Protein AF-H2W2C4-F1 (afdb_monomer)

InterPro domains:
  IPR003677 SXP/RAL-2 family protein Ani s 5-like, cation-binding domain [PF02520] (45-152)
  IPR052823 SXP/RAL-2-related [PTHR21593] (6-158)

pLDDT: mean 72.34, std 25.92, range [30.22, 98.31]

Solvent-accessible surface area (backbone atoms only — not comparable to full-atom values): 12729 Å² total; per-residue (Å²): 136,85,81,82,78,82,77,81,80,73,69,79,67,78,85,76,72,69,70,96,64,71,89,81,76,92,64,89,76,74,82,66,76,93,62,64,76,58,51,72,86,47,53,75,70,52,50,51,56,55,47,53,53,75,69,45,84,82,55,52,49,57,59,41,47,56,50,49,53,52,49,23,56,76,67,73,29,45,67,53,42,52,52,50,49,52,53,50,51,54,50,51,53,51,50,53,52,52,52,52,52,42,63,68,46,37,64,59,56,49,54,50,51,49,52,50,76,66,42,80,91,51,53,74,72,53,39,51,52,52,51,50,55,49,30,74,78,38,47,67,41,49,51,48,54,51,52,58,49,61,76,73,48,90,68,76,73,75,74,85,75,89,80,78,77,83,79,70,84,79,80,75,82,88,77,90,83,89,82,84,90,84,88,86,85,88,81,92,82,82,87,82,90,132

Foldseek 3Di:
DDPPPPPPQPLDADPPPPDPDDDDDDDPDPPPPPDDPLCPPFDPVLVVQLVCLNPDPPDDSSRSVVSVCVSCVVRVSNVVVVVSVVVSVVVVVVVVVVVVVLVVCLVVLVVQLVVLVPPPVDDPVVSVVSLVVSCVVNVVSSVVVVVVVVVVDPPPPPPDDDDDDDDDPPDDDDDDDDDDDDDDDDDDDDDDDD

Mean predicted aligned error: 16.75 Å

Organism: Caenorhabditis japonica (NCBI:txid281687)

Radius of gyration: 32.64 Å; Cα contacts (8 Å, |Δi|>4): 68; chains: 1; bounding box: 42×87×100 Å

Secondary structure (DSSP, 8-state):
----------------------S-----------S-GGGTTS-HHHHHHHHHHHH-TTS-HHHHHHHHHHHHHHTT-HHHHHHHHHHHHHHHHHHHHHHHHHHHHHHHHHHHHHHHHH-TTS-HHHHHHHHHHHHHHSHHHHHHHHHHHHHHS------------------PPP--------------------

Structure (mmCIF, N/CA/C/O backbone):
data_AF-H2W2C4-F1
#
_entry.id   AF-H2W2C4-F1
#
loop_
_atom_site.group_PDB
_atom_site.id
_atom_site.type_symbol
_atom_site.label_atom_id
_atom_site.label_alt_id
_atom_site.label_comp_id
_atom_site.label_asym_id
_atom_site.label_entity_id
_atom_site.label_seq_id
_atom_site.pdbx_PDB_ins_code
_atom_site.Cartn_x
_atom_site.Cartn_y
_atom_site.Cartn_z
_atom_site.occupancy
_atom_site.B_iso_or_equiv
_atom_site.auth_seq_id
_atom_site.auth_comp_id
_atom_site.auth_asym_id
_atom_site.auth_atom_id
_atom_site.pdbx_PDB_model_num
ATOM 1 N N . MET A 1 1 ? 8.406 -22.423 -39.939 1.00 36.03 1 MET A N 1
ATOM 2 C CA . MET A 1 1 ? 8.787 -22.244 -38.519 1.00 36.03 1 MET A CA 1
ATOM 3 C C . MET A 1 1 ? 8.050 -21.030 -37.982 1.00 36.03 1 MET A C 1
ATOM 5 O O . MET A 1 1 ? 8.427 -19.910 -38.298 1.00 36.03 1 MET A O 1
ATOM 9 N N . ILE A 1 2 ? 6.954 -21.249 -37.259 1.00 36.69 2 ILE A N 1
ATOM 10 C CA . ILE A 1 2 ? 6.155 -20.178 -36.654 1.00 36.69 2 ILE A CA 1
ATOM 11 C C . ILE A 1 2 ? 6.775 -19.906 -35.284 1.00 36.69 2 ILE A C 1
AT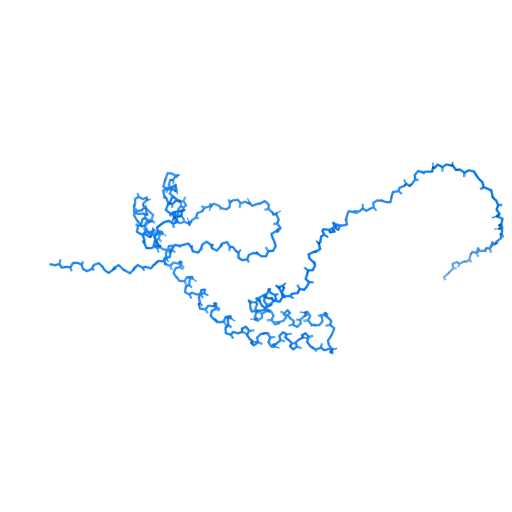OM 13 O O . ILE A 1 2 ? 6.728 -20.763 -34.406 1.00 36.69 2 ILE A O 1
ATOM 17 N N . ARG A 1 3 ? 7.427 -18.751 -35.123 1.00 41.22 3 ARG A N 1
ATOM 18 C CA . ARG A 1 3 ? 7.897 -18.285 -33.814 1.00 41.22 3 ARG A CA 1
ATOM 19 C C . ARG A 1 3 ? 6.688 -17.729 -33.071 1.00 41.22 3 ARG A C 1
ATOM 21 O O . ARG A 1 3 ? 6.228 -16.631 -33.366 1.00 41.22 3 ARG A O 1
ATOM 28 N N . THR A 1 4 ? 6.145 -18.515 -32.151 1.00 33.81 4 THR A N 1
ATOM 29 C CA . THR A 1 4 ? 5.131 -18.071 -31.195 1.00 33.81 4 THR A CA 1
ATOM 30 C C . THR A 1 4 ? 5.764 -17.051 -30.253 1.00 33.81 4 THR A C 1
ATOM 32 O O . THR A 1 4 ? 6.451 -17.422 -29.304 1.00 33.81 4 THR A O 1
ATOM 35 N N . PHE A 1 5 ? 5.563 -15.763 -30.523 1.00 41.78 5 PHE A N 1
ATOM 36 C CA . PHE A 1 5 ? 5.818 -14.715 -29.541 1.00 41.78 5 PHE A CA 1
ATOM 37 C C . PHE A 1 5 ? 4.630 -14.684 -28.577 1.00 41.78 5 PHE A C 1
ATOM 39 O O . PHE A 1 5 ? 3.577 -14.125 -28.873 1.00 41.78 5 PHE A O 1
ATOM 46 N N . THR A 1 6 ? 4.774 -15.354 -27.437 1.00 35.03 6 THR A N 1
ATOM 47 C CA . THR A 1 6 ? 3.854 -15.224 -26.306 1.00 35.03 6 THR A CA 1
ATOM 48 C C . THR A 1 6 ? 4.037 -13.840 -25.690 1.00 35.03 6 THR A C 1
ATOM 50 O O . THR A 1 6 ? 4.902 -13.643 -24.839 1.00 35.03 6 THR A O 1
ATOM 53 N N . PHE A 1 7 ? 3.242 -12.868 -26.132 1.00 39.41 7 PHE A N 1
ATOM 54 C CA . PHE A 1 7 ? 3.137 -11.569 -25.476 1.00 39.41 7 PHE A CA 1
ATOM 55 C C . PHE A 1 7 ? 2.254 -11.717 -24.235 1.00 39.41 7 PHE A C 1
ATOM 57 O O . PHE A 1 7 ? 1.035 -11.571 -24.296 1.00 39.41 7 PHE A O 1
ATOM 64 N N . ALA A 1 8 ? 2.865 -12.040 -23.096 1.00 38.50 8 ALA A N 1
ATOM 65 C CA . ALA A 1 8 ? 2.229 -11.839 -21.800 1.00 38.50 8 ALA A CA 1
ATOM 66 C C . ALA A 1 8 ? 2.192 -10.326 -21.522 1.00 38.50 8 ALA A C 1
ATOM 68 O O . ALA A 1 8 ? 3.077 -9.784 -20.867 1.00 38.50 8 ALA A O 1
ATOM 69 N N . ALA A 1 9 ? 1.205 -9.632 -22.091 1.00 39.22 9 ALA A N 1
ATOM 70 C CA . ALA A 1 9 ? 0.987 -8.210 -21.856 1.00 39.22 9 ALA A CA 1
ATOM 71 C C . ALA A 1 9 ? 0.426 -8.012 -20.438 1.00 39.22 9 ALA A C 1
ATOM 73 O O . ALA A 1 9 ? -0.774 -8.156 -20.196 1.00 39.22 9 ALA A O 1
ATOM 74 N N . LEU A 1 10 ? 1.307 -7.736 -19.477 1.00 46.81 10 LEU A N 1
ATOM 75 C CA . LEU A 1 10 ? 0.930 -7.338 -18.125 1.00 46.81 10 LEU A CA 1
ATOM 76 C C . LEU A 1 10 ? 0.818 -5.820 -18.069 1.00 46.81 10 LEU A C 1
ATOM 78 O O . LEU A 1 10 ? 1.770 -5.181 -17.659 1.00 46.81 10 LEU A O 1
ATOM 82 N N . ALA A 1 11 ? -0.357 -5.281 -18.401 1.00 45.09 11 ALA A N 1
ATOM 83 C CA . ALA A 1 11 ? -0.663 -3.853 -18.316 1.00 45.09 11 ALA A CA 1
ATOM 84 C C . ALA A 1 11 ? -0.444 -3.282 -16.896 1.00 45.09 11 ALA A C 1
ATOM 86 O O . ALA A 1 11 ? -1.310 -3.367 -16.022 1.00 45.09 11 ALA A O 1
ATOM 87 N N . ILE A 1 12 ? 0.714 -2.670 -16.664 1.00 55.59 12 ILE A N 1
ATOM 88 C CA . ILE A 1 12 ? 1.137 -1.998 -15.437 1.00 55.59 12 ILE A CA 1
ATOM 89 C C . ILE A 1 12 ? 1.811 -0.675 -15.818 1.00 55.59 12 ILE A C 1
ATOM 91 O O . ILE A 1 12 ? 3.008 -0.462 -15.628 1.00 55.59 12 ILE A O 1
ATOM 95 N N . ILE A 1 13 ? 1.010 0.293 -16.264 1.00 46.72 13 ILE A N 1
ATOM 96 C CA . ILE A 1 13 ? 1.407 1.701 -16.206 1.00 46.72 13 ILE A CA 1
ATOM 97 C C . ILE A 1 13 ? 0.424 2.470 -15.323 1.00 46.72 13 ILE A C 1
ATOM 99 O O . ILE A 1 13 ? -0.774 2.535 -15.564 1.00 46.72 13 ILE A O 1
ATOM 103 N N . ALA A 1 14 ? 1.007 3.049 -14.272 1.00 43.97 14 ALA A N 1
ATOM 104 C CA . ALA A 1 14 ? 0.525 4.206 -13.532 1.00 43.97 14 ALA A CA 1
ATOM 105 C C . ALA A 1 14 ? -0.864 4.124 -12.862 1.00 43.97 14 ALA A C 1
ATOM 107 O O . ALA A 1 14 ? -1.745 4.936 -13.123 1.00 43.97 14 ALA A O 1
ATOM 108 N N . VAL A 1 15 ? -0.972 3.341 -11.781 1.00 41.97 15 VAL A N 1
ATOM 109 C CA . VAL A 1 15 ? -1.572 3.946 -10.580 1.00 41.97 15 VAL A CA 1
ATOM 110 C C . VAL A 1 15 ? -0.528 4.926 -10.046 1.00 41.97 15 VAL A C 1
ATOM 112 O O . VAL A 1 15 ? 0.380 4.555 -9.294 1.00 41.97 15 VAL A O 1
ATOM 115 N N . VAL A 1 16 ? -0.603 6.178 -10.504 1.00 40.81 16 VAL A N 1
ATOM 116 C CA . VAL A 1 16 ? -0.078 7.315 -9.746 1.00 40.81 16 VAL A CA 1
ATOM 117 C C . VAL A 1 16 ? -0.932 7.370 -8.486 1.00 40.81 16 VAL A C 1
ATOM 119 O O . VAL A 1 16 ? -1.937 8.069 -8.426 1.00 40.81 16 VAL A O 1
ATOM 122 N N . MET A 1 17 ? -0.575 6.565 -7.483 1.00 38.25 17 MET A N 1
ATOM 123 C CA . MET A 1 17 ? -1.048 6.780 -6.124 1.00 38.25 17 MET A CA 1
ATOM 124 C C . MET A 1 17 ? -0.360 8.053 -5.636 1.00 38.25 17 MET A C 1
ATOM 126 O O . MET A 1 17 ? 0.631 8.023 -4.905 1.00 38.25 17 MET A O 1
ATOM 130 N N . GLY A 1 18 ? -0.916 9.193 -6.054 1.00 34.69 18 GLY A N 1
ATOM 131 C CA . GLY A 1 18 ? -1.052 10.297 -5.127 1.00 34.69 18 GLY A CA 1
ATOM 132 C C . GLY A 1 18 ? -1.647 9.689 -3.868 1.00 34.69 18 GLY A C 1
ATOM 133 O O . GLY A 1 18 ? -2.674 9.012 -3.930 1.00 34.69 18 GLY A O 1
ATOM 134 N N . HIS A 1 19 ? -0.902 9.803 -2.776 1.00 32.81 19 HIS A N 1
ATOM 135 C CA . HIS A 1 19 ? -1.321 9.338 -1.473 1.00 32.81 19 HIS A CA 1
ATOM 136 C C . HIS A 1 19 ? -2.794 9.706 -1.272 1.00 32.81 19 HIS A C 1
ATOM 138 O O . HIS A 1 19 ? -3.175 10.858 -1.497 1.00 32.81 19 HIS A O 1
ATOM 144 N N . LEU A 1 20 ? -3.600 8.742 -0.823 1.00 35.12 20 LEU A N 1
ATOM 145 C CA . LEU A 1 20 ? -4.774 9.019 -0.001 1.00 35.12 20 LEU A CA 1
ATOM 146 C C . LEU A 1 20 ? -4.262 9.745 1.253 1.00 35.12 20 LEU A C 1
ATOM 148 O O . LEU A 1 20 ? -4.027 9.150 2.299 1.00 35.12 20 LEU A O 1
ATOM 152 N N . GLY A 1 21 ? -3.933 11.019 1.074 1.00 34.75 21 GLY A N 1
ATOM 153 C CA . GLY A 1 21 ? -3.462 11.930 2.089 1.00 34.75 21 GLY A CA 1
ATOM 154 C C . GLY A 1 21 ? -4.666 12.709 2.562 1.00 34.75 21 GLY A C 1
ATOM 155 O O . GLY A 1 21 ? -5.373 13.314 1.753 1.00 34.75 21 GLY A O 1
ATOM 156 N N . GLY A 1 22 ? -4.894 12.651 3.870 1.00 36.12 22 GLY A N 1
ATOM 157 C CA . GLY A 1 22 ? -5.791 13.549 4.577 1.00 36.12 22 GLY A CA 1
ATOM 158 C C . GLY A 1 22 ? -5.401 15.028 4.403 1.00 36.12 22 GLY A C 1
ATOM 159 O O . GLY A 1 22 ? -4.625 15.374 3.510 1.00 36.12 22 GLY A O 1
ATOM 160 N N . PRO A 1 23 ? -5.964 15.922 5.229 1.00 41.69 23 PRO A N 1
ATOM 161 C CA . PRO A 1 23 ? -5.816 17.367 5.073 1.00 41.69 23 PRO A CA 1
ATOM 162 C C . PRO A 1 23 ? -4.346 17.767 4.898 1.00 41.69 23 PRO A C 1
ATOM 164 O O . PRO A 1 23 ? -3.493 17.395 5.699 1.00 41.69 23 PRO A O 1
ATOM 167 N N . ARG A 1 24 ? -4.057 18.458 3.792 1.00 45.00 24 ARG A N 1
ATOM 168 C CA . ARG A 1 24 ? -2.717 18.903 3.406 1.00 45.00 24 ARG A CA 1
ATOM 169 C C . ARG A 1 24 ? -2.313 20.102 4.261 1.00 45.00 24 ARG A C 1
ATOM 171 O O . ARG A 1 24 ? -2.815 21.196 4.027 1.00 45.00 24 ARG A O 1
ATOM 178 N N . ASP A 1 25 ? -1.379 19.898 5.181 1.00 41.91 25 ASP A N 1
ATOM 179 C CA . ASP A 1 25 ? -0.543 20.980 5.692 1.00 41.91 25 ASP A CA 1
ATOM 180 C C . ASP A 1 25 ? 0.487 21.342 4.610 1.00 41.91 25 ASP A C 1
ATOM 182 O O . ASP A 1 25 ? 1.248 20.491 4.140 1.00 41.91 25 ASP A O 1
ATOM 186 N N . GLU A 1 26 ? 0.489 22.603 4.179 1.00 46.28 26 GLU A N 1
ATOM 187 C CA . GLU A 1 26 ? 1.448 23.157 3.220 1.00 46.28 26 GLU A CA 1
ATOM 188 C C . GLU A 1 26 ? 2.853 23.172 3.836 1.00 46.28 26 GLU A C 1
ATOM 190 O O . GLU A 1 26 ? 3.255 24.101 4.530 1.00 46.28 26 GLU A O 1
ATOM 195 N N . HIS A 1 27 ? 3.613 22.105 3.597 1.00 48.47 27 HIS A N 1
ATOM 196 C CA . HIS A 1 27 ? 5.066 22.097 3.747 1.00 48.47 27 HIS A CA 1
ATOM 197 C C . HIS A 1 27 ? 5.711 22.262 2.365 1.00 48.47 27 HIS A C 1
ATOM 199 O O . HIS A 1 27 ? 5.216 21.682 1.395 1.00 48.47 27 HIS A O 1
ATOM 205 N N . PRO A 1 28 ? 6.821 23.018 2.242 1.00 44.91 28 PRO A N 1
ATOM 206 C CA . PRO A 1 28 ? 7.501 23.218 0.970 1.00 44.91 28 PRO A CA 1
ATOM 207 C C . PRO A 1 28 ? 7.985 21.868 0.437 1.00 44.91 28 PRO A C 1
ATOM 209 O O . PRO A 1 28 ? 8.904 21.247 0.977 1.00 44.91 28 PRO A O 1
ATOM 212 N N . HIS A 1 29 ? 7.328 21.392 -0.619 1.00 53.00 29 HIS A N 1
ATOM 213 C CA . HIS A 1 29 ? 7.675 20.153 -1.290 1.00 53.00 29 HIS A CA 1
ATOM 214 C C . HIS A 1 29 ? 9.073 20.288 -1.901 1.00 53.00 29 HIS A C 1
ATOM 216 O O . HIS A 1 29 ? 9.264 20.924 -2.934 1.00 53.00 29 HIS A O 1
ATOM 222 N N . LYS A 1 30 ? 10.071 19.651 -1.281 1.00 44.03 30 LYS A N 1
ATOM 223 C CA . LYS A 1 30 ? 11.267 19.232 -2.013 1.00 44.03 30 LYS A CA 1
ATOM 224 C C . LYS A 1 30 ? 10.790 18.312 -3.135 1.00 44.03 30 LYS A C 1
ATOM 226 O O . LYS A 1 30 ? 10.260 17.238 -2.857 1.00 44.03 30 LYS A O 1
ATOM 231 N N . HIS A 1 31 ? 10.968 18.748 -4.378 1.00 45.25 31 HIS A N 1
ATOM 232 C CA . HIS A 1 31 ? 10.838 17.911 -5.565 1.00 45.25 31 HIS A CA 1
ATOM 233 C C . HIS A 1 31 ? 11.833 16.749 -5.445 1.00 45.25 31 HIS A C 1
ATOM 235 O O . HIS A 1 31 ? 13.017 16.877 -5.756 1.00 45.25 31 HIS A O 1
ATOM 241 N N . HIS A 1 32 ? 11.385 15.628 -4.882 1.00 51.44 32 HIS A N 1
ATOM 242 C CA . HIS A 1 32 ? 12.112 14.371 -4.968 1.00 51.44 32 HIS A CA 1
ATOM 243 C C . HIS A 1 32 ? 12.120 13.979 -6.442 1.00 51.44 32 HIS A C 1
ATOM 245 O O . HIS A 1 32 ? 11.045 13.795 -6.994 1.00 51.44 32 HIS A O 1
ATOM 251 N N . GLY A 1 33 ? 13.313 13.885 -7.046 1.00 47.19 33 GLY A N 1
ATOM 252 C CA . GLY A 1 33 ? 13.539 13.617 -8.473 1.00 47.19 33 GLY A CA 1
ATOM 253 C C . GLY A 1 33 ? 12.387 12.877 -9.158 1.00 47.19 33 GLY A C 1
ATOM 254 O O . GLY A 1 33 ? 12.162 11.693 -8.907 1.00 47.19 33 GLY A O 1
ATOM 255 N N . ASP A 1 34 ? 11.652 13.625 -9.981 1.00 59.12 34 ASP A N 1
ATOM 256 C CA . ASP A 1 34 ? 10.295 13.335 -10.451 1.00 59.12 34 ASP A CA 1
ATOM 257 C C . ASP A 1 34 ? 10.237 12.239 -11.535 1.00 59.12 34 ASP A C 1
ATOM 259 O O . ASP A 1 34 ? 9.834 12.479 -12.673 1.00 59.12 34 ASP A O 1
ATOM 263 N N . GLY A 1 35 ? 10.637 11.004 -11.219 1.00 63.81 35 GLY A N 1
ATOM 264 C CA . GLY A 1 35 ? 10.511 9.912 -12.182 1.00 63.81 35 GLY A CA 1
ATOM 265 C C . GLY A 1 35 ? 10.770 8.507 -11.636 1.00 63.81 35 GLY A C 1
ATOM 266 O O . GLY A 1 35 ? 11.372 8.340 -10.575 1.00 63.81 35 GLY A O 1
ATOM 267 N N . PRO A 1 36 ? 10.320 7.462 -12.356 1.00 76.94 36 PRO A N 1
ATOM 268 C CA . PRO A 1 36 ? 10.697 6.082 -12.071 1.00 76.94 36 PRO A CA 1
ATOM 269 C C . PRO A 1 36 ? 12.215 5.909 -11.956 1.00 76.94 36 PRO A C 1
ATOM 271 O O . PRO A 1 36 ? 12.976 6.502 -12.718 1.00 76.94 36 PRO A O 1
ATOM 274 N N . SER A 1 37 ? 12.662 5.036 -11.051 1.00 82.81 37 SER A N 1
ATOM 275 C CA . SER A 1 37 ? 14.092 4.828 -10.776 1.00 82.81 37 SER A CA 1
ATOM 276 C C . SER A 1 37 ? 14.897 4.391 -12.003 1.00 82.81 37 SER A C 1
ATOM 278 O O . SER A 1 37 ? 16.073 4.725 -12.103 1.00 82.81 37 SER A O 1
ATOM 280 N N . PHE A 1 38 ? 14.270 3.701 -12.963 1.00 84.31 38 PHE A N 1
ATOM 281 C CA . PHE A 1 38 ? 14.926 3.286 -14.207 1.00 84.31 38 PHE A CA 1
ATOM 282 C C . PHE A 1 38 ? 15.285 4.462 -15.134 1.00 84.31 38 PHE A C 1
ATOM 284 O O . PHE A 1 38 ? 16.083 4.296 -16.050 1.00 84.31 38 PHE A O 1
ATOM 291 N N . LEU A 1 39 ? 14.751 5.660 -14.873 1.00 86.75 39 LEU A N 1
ATOM 292 C CA . LEU A 1 39 ? 15.094 6.882 -15.599 1.00 86.75 39 LEU A CA 1
ATOM 293 C C . LEU A 1 39 ? 16.259 7.657 -14.985 1.00 86.75 39 LEU A C 1
ATOM 295 O O . LEU A 1 39 ? 16.671 8.658 -15.565 1.00 86.75 39 LEU A O 1
ATOM 299 N N . ALA A 1 40 ? 16.802 7.239 -13.836 1.00 85.00 40 ALA A N 1
ATOM 300 C CA . ALA A 1 40 ? 17.844 7.995 -13.137 1.00 85.00 40 ALA A CA 1
ATOM 301 C C . ALA A 1 40 ? 19.041 8.327 -14.051 1.00 85.00 40 ALA A C 1
ATOM 303 O O . ALA A 1 40 ? 19.486 9.476 -14.074 1.00 85.00 40 ALA A O 1
ATOM 304 N N . ASN A 1 41 ? 19.453 7.359 -14.877 1.00 83.69 41 ASN A N 1
ATOM 305 C CA . ASN A 1 41 ? 20.626 7.435 -15.754 1.00 83.69 41 ASN A CA 1
ATOM 306 C C . ASN A 1 41 ? 20.289 7.713 -17.233 1.00 83.69 41 ASN A C 1
ATOM 308 O O . ASN A 1 41 ? 21.147 7.566 -18.098 1.00 83.69 41 ASN A O 1
ATOM 312 N N . VAL A 1 42 ? 19.048 8.103 -17.538 1.00 87.50 42 VAL A N 1
ATOM 313 C CA . VAL A 1 42 ? 18.629 8.480 -18.898 1.00 87.50 42 VAL A CA 1
ATOM 314 C C . VAL A 1 42 ? 18.927 9.966 -19.141 1.00 87.50 42 VAL A C 1
ATOM 316 O O . VAL A 1 42 ? 18.802 10.783 -18.220 1.00 87.50 42 VAL A O 1
ATOM 319 N N . SER A 1 43 ? 19.299 10.328 -20.377 1.00 89.25 43 SER A N 1
ATOM 320 C CA . SER A 1 43 ? 19.516 11.727 -20.779 1.00 89.25 43 SER A CA 1
ATOM 321 C C . SER A 1 43 ? 18.251 12.581 -20.605 1.00 89.25 43 SER A C 1
ATOM 323 O O . SER A 1 43 ? 17.142 12.060 -20.455 1.00 89.25 43 SER A O 1
ATOM 325 N N . ALA A 1 44 ? 18.395 13.908 -20.627 1.00 88.38 44 ALA A N 1
ATOM 326 C CA . ALA A 1 44 ? 17.254 14.816 -20.507 1.00 88.38 44 ALA A CA 1
ATOM 327 C C . ALA A 1 44 ? 16.238 14.609 -21.646 1.00 88.38 44 ALA A C 1
ATOM 329 O O . ALA A 1 44 ? 15.034 14.559 -21.402 1.00 88.38 44 ALA A O 1
ATOM 330 N N . GLU A 1 45 ? 16.725 14.401 -22.869 1.00 89.69 45 GLU A N 1
ATOM 331 C CA . GLU A 1 45 ? 15.911 14.118 -24.053 1.00 89.69 45 GLU A CA 1
ATOM 332 C C . GLU A 1 45 ? 15.167 12.789 -23.896 1.00 89.69 45 GLU A C 1
ATOM 334 O O . GLU A 1 45 ? 13.968 12.715 -24.157 1.00 89.69 45 GLU A O 1
ATOM 339 N N . GLY A 1 46 ? 15.843 11.748 -23.397 1.00 87.88 46 GLY A N 1
ATOM 340 C CA . GLY A 1 46 ? 15.194 10.465 -23.143 1.00 87.88 46 GLY A CA 1
ATOM 341 C C . GLY A 1 46 ? 14.116 10.558 -22.070 1.00 87.88 46 GLY A C 1
ATOM 342 O O . GLY A 1 46 ? 13.011 10.060 -22.275 1.00 87.88 46 GLY A O 1
ATO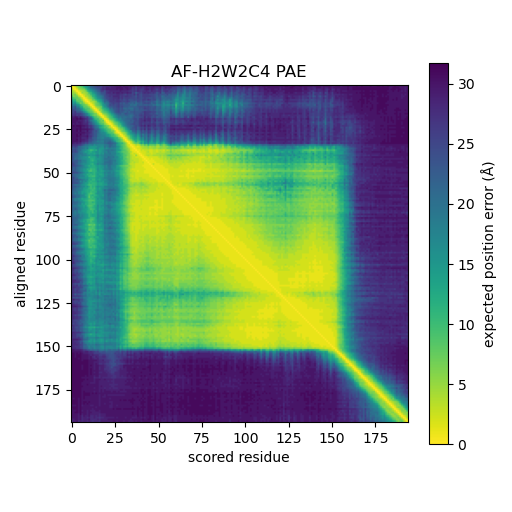M 343 N N . LYS A 1 47 ? 14.372 11.275 -20.969 1.00 89.88 47 LYS A N 1
ATOM 344 C CA . LYS A 1 47 ? 13.363 11.538 -19.928 1.00 89.88 47 LYS A CA 1
ATOM 345 C C . LYS A 1 47 ? 12.117 12.224 -20.499 1.00 89.88 47 LYS A C 1
ATOM 347 O O . LYS A 1 47 ? 11.011 11.821 -20.147 1.00 89.88 47 LYS A O 1
ATOM 352 N N . GLN A 1 48 ? 12.279 13.184 -21.415 1.00 90.44 48 GLN A N 1
ATOM 353 C CA . GLN A 1 48 ? 11.150 13.828 -22.097 1.00 90.44 48 GLN A CA 1
ATOM 354 C C . GLN A 1 48 ? 10.351 12.852 -22.972 1.00 90.44 48 GLN A C 1
ATOM 356 O O . GLN A 1 48 ? 9.126 12.951 -23.032 1.00 90.44 48 GLN A O 1
ATOM 361 N N . GLU A 1 49 ? 11.007 11.910 -23.655 1.00 92.31 49 GLU A N 1
ATOM 362 C CA . GLU A 1 49 ? 10.305 10.892 -24.447 1.00 92.31 49 GLU A CA 1
ATOM 363 C C . GLU A 1 49 ? 9.482 9.947 -23.563 1.00 92.31 49 GLU A C 1
ATOM 365 O O . GLU A 1 49 ? 8.307 9.718 -23.851 1.00 92.31 49 GLU A O 1
ATOM 370 N N . PHE A 1 50 ? 10.037 9.479 -22.441 1.00 91.25 50 PHE A N 1
ATOM 371 C CA . PHE A 1 50 ? 9.275 8.688 -21.468 1.00 91.25 50 PHE A CA 1
ATOM 372 C C . PHE A 1 50 ? 8.099 9.477 -20.881 1.00 91.25 50 PHE A C 1
ATOM 374 O O . PHE A 1 50 ? 6.986 8.962 -20.776 1.00 91.25 50 PHE A O 1
ATOM 381 N N . GLU A 1 51 ? 8.318 10.744 -20.530 1.00 88.75 51 GLU A N 1
ATOM 382 C CA . GLU A 1 51 ? 7.282 11.612 -19.973 1.00 88.75 51 GLU A CA 1
ATOM 383 C C . GLU A 1 51 ? 6.111 11.829 -20.944 1.00 88.75 51 GLU A C 1
ATOM 385 O O . GLU A 1 51 ? 4.954 11.829 -20.516 1.00 88.75 51 GLU A O 1
ATOM 390 N N . LYS A 1 52 ? 6.381 11.951 -22.252 1.00 91.81 52 LYS A N 1
ATOM 391 C CA . LYS A 1 52 ? 5.332 12.037 -23.283 1.00 91.81 52 LYS A CA 1
ATOM 392 C C . LYS A 1 52 ? 4.432 10.805 -23.276 1.00 91.81 52 LYS A C 1
ATOM 394 O O . LYS A 1 52 ? 3.216 10.963 -23.353 1.00 91.81 52 LYS A O 1
ATOM 399 N N . VAL A 1 53 ? 5.005 9.607 -23.141 1.00 91.25 53 VAL A N 1
ATOM 400 C CA . VAL A 1 53 ? 4.225 8.363 -23.049 1.00 91.25 53 VAL A CA 1
ATOM 401 C C . VAL A 1 53 ? 3.419 8.334 -21.749 1.00 91.25 53 VAL A C 1
ATOM 403 O O . VAL A 1 53 ? 2.217 8.092 -21.786 1.00 91.25 53 VAL A O 1
ATOM 406 N N . PHE A 1 54 ? 4.029 8.678 -20.608 1.00 87.00 54 PHE A N 1
ATOM 407 C CA . PHE A 1 54 ? 3.336 8.694 -19.312 1.00 87.00 54 PHE A CA 1
ATOM 408 C C . PHE A 1 54 ? 2.165 9.677 -19.236 1.00 87.00 54 PHE A C 1
ATOM 410 O O . PHE A 1 54 ? 1.186 9.416 -18.537 1.00 87.00 54 PHE A O 1
ATOM 417 N N . LYS A 1 55 ? 2.257 10.819 -19.922 1.00 88.38 55 LYS A N 1
ATOM 418 C CA . LYS A 1 55 ? 1.194 11.833 -19.948 1.00 88.38 55 LYS A CA 1
ATOM 419 C C . LYS A 1 55 ? 0.140 11.571 -21.022 1.00 88.38 55 LYS A C 1
ATOM 421 O O . LYS A 1 55 ? -0.876 12.272 -21.045 1.00 88.38 55 LYS A O 1
ATOM 426 N N . ASN A 1 56 ? 0.355 10.599 -21.907 1.00 89.31 56 ASN A N 1
ATOM 427 C CA . ASN A 1 56 ? -0.572 10.318 -22.988 1.00 89.31 56 ASN A CA 1
ATOM 428 C C . ASN A 1 56 ? -1.807 9.571 -22.467 1.00 89.31 56 ASN A C 1
ATOM 430 O O . ASN A 1 56 ? -1.768 8.380 -22.181 1.00 89.31 56 ASN A O 1
ATOM 434 N N . LYS A 1 57 ? -2.927 10.293 -22.379 1.00 89.12 57 LYS A N 1
ATOM 435 C CA . LYS A 1 57 ? -4.217 9.759 -21.916 1.00 89.12 57 LYS A CA 1
ATOM 436 C C . LYS A 1 57 ? -4.987 8.974 -22.984 1.00 89.12 57 LYS A C 1
ATOM 438 O O . LYS A 1 57 ? -6.054 8.461 -22.675 1.00 89.12 57 LYS A O 1
ATOM 443 N N . GLN A 1 58 ? -4.492 8.945 -24.222 1.00 93.06 58 GLN A N 1
ATOM 444 C CA . GLN A 1 58 ? -5.149 8.284 -25.354 1.00 93.06 58 GLN A CA 1
ATOM 445 C C . GLN A 1 58 ? -4.606 6.878 -25.613 1.00 93.06 58 GLN A C 1
ATOM 447 O O . GLN A 1 58 ? -5.264 6.096 -26.290 1.00 93.06 58 GLN A O 1
ATOM 452 N N . LEU A 1 59 ? -3.419 6.553 -25.092 1.00 87.62 59 LEU A N 1
ATOM 453 C CA . LEU A 1 59 ? -2.875 5.205 -25.203 1.00 87.62 59 LEU A CA 1
ATOM 454 C C . LEU A 1 59 ? -3.598 4.275 -24.240 1.00 87.62 59 LEU A C 1
ATOM 456 O O . LEU A 1 59 ? -3.815 4.603 -23.069 1.00 87.62 59 LEU A O 1
ATOM 460 N N . THR A 1 60 ? -3.894 3.073 -24.716 1.00 90.38 60 THR A N 1
ATOM 461 C CA . THR A 1 60 ? -4.153 1.962 -23.810 1.00 90.38 60 THR A CA 1
ATOM 462 C C . THR A 1 60 ? -2.896 1.668 -22.995 1.00 90.38 60 THR A C 1
ATOM 464 O O . THR A 1 60 ? -1.768 1.965 -23.396 1.00 90.38 60 THR A O 1
ATOM 467 N N . LEU A 1 61 ? -3.076 1.037 -21.836 1.00 84.06 61 LEU A N 1
ATOM 468 C CA . LEU A 1 61 ? -1.949 0.658 -20.986 1.00 84.06 61 LEU A CA 1
ATOM 469 C C . LEU A 1 61 ? -0.963 -0.260 -21.725 1.00 84.06 61 LEU A C 1
ATOM 471 O O . LEU A 1 61 ? 0.240 -0.059 -21.610 1.00 84.06 61 LEU A O 1
ATOM 475 N N . ALA A 1 62 ? -1.466 -1.202 -22.529 1.00 85.62 62 ALA A N 1
ATOM 476 C CA . ALA A 1 62 ? -0.634 -2.112 -23.314 1.00 85.62 62 ALA A CA 1
ATOM 477 C C . ALA A 1 62 ? 0.170 -1.378 -24.402 1.00 85.62 62 ALA A C 1
ATOM 479 O O . ALA A 1 62 ? 1.354 -1.646 -24.586 1.00 85.62 62 ALA A O 1
ATOM 480 N N . GLU A 1 63 ? -0.437 -0.412 -25.097 1.00 88.44 63 GLU A N 1
ATOM 481 C CA . GLU A 1 63 ? 0.284 0.412 -26.077 1.00 88.44 63 GLU A CA 1
ATOM 482 C C . GLU A 1 63 ? 1.349 1.284 -25.409 1.00 88.44 63 GLU A C 1
ATOM 484 O O . GLU A 1 63 ? 2.449 1.437 -25.942 1.00 88.44 63 GLU A O 1
ATOM 489 N N . GLY A 1 64 ? 1.043 1.830 -24.228 1.00 90.12 64 GLY A N 1
ATOM 490 C CA . GLY A 1 64 ? 2.012 2.552 -23.411 1.00 90.12 64 GLY A CA 1
ATOM 491 C C . GLY A 1 64 ? 3.215 1.681 -23.051 1.00 90.12 64 GLY A C 1
ATOM 492 O O . GLY A 1 64 ? 4.348 2.139 -23.148 1.00 90.12 64 GLY A O 1
ATOM 493 N N . GLU A 1 65 ? 3.001 0.415 -22.693 1.00 87.44 65 GLU A N 1
ATOM 494 C CA . GLU A 1 65 ? 4.085 -0.512 -22.348 1.00 87.44 65 GLU A CA 1
ATOM 495 C C . GLU A 1 65 ? 4.993 -0.824 -23.516 1.00 87.44 65 GLU A C 1
ATOM 497 O O . GLU A 1 65 ? 6.209 -0.729 -23.371 1.00 87.44 65 GLU A O 1
ATOM 502 N N . VAL A 1 66 ? 4.415 -1.113 -24.680 1.00 92.56 66 VAL A N 1
ATOM 503 C CA . VAL A 1 66 ? 5.193 -1.342 -25.900 1.00 92.56 66 VAL A CA 1
ATOM 504 C C . VAL A 1 66 ? 6.062 -0.120 -26.216 1.00 92.56 66 VAL A C 1
ATOM 506 O O . VAL A 1 66 ? 7.234 -0.263 -26.567 1.00 92.56 66 VAL A O 1
ATOM 509 N N . GLN A 1 67 ? 5.529 1.096 -26.043 1.00 93.31 67 GLN A N 1
ATOM 510 C CA . GLN A 1 67 ? 6.298 2.325 -26.254 1.00 93.31 67 GLN A CA 1
ATOM 511 C C . GLN A 1 67 ? 7.402 2.516 -25.209 1.00 93.31 67 GLN A C 1
ATOM 513 O O . GLN A 1 67 ? 8.521 2.873 -25.572 1.00 93.31 67 GLN A O 1
ATOM 518 N N . ILE A 1 68 ? 7.137 2.254 -23.927 1.00 91.75 68 ILE A N 1
ATOM 519 C CA . ILE A 1 68 ? 8.163 2.356 -22.879 1.00 91.75 68 ILE A CA 1
ATOM 520 C C . ILE A 1 68 ? 9.247 1.294 -23.061 1.00 91.75 68 ILE A C 1
ATOM 522 O O 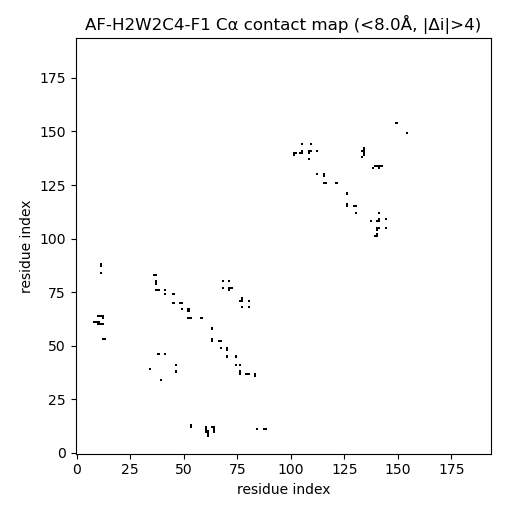. ILE A 1 68 ? 10.417 1.609 -22.866 1.00 91.75 68 ILE A O 1
ATOM 526 N N . GLU A 1 69 ? 8.903 0.073 -23.468 1.00 93.06 69 GLU A N 1
ATOM 527 C CA . GLU A 1 69 ? 9.877 -0.984 -23.750 1.00 93.06 69 GLU A CA 1
ATOM 528 C C . GLU A 1 69 ? 10.779 -0.602 -24.933 1.00 93.06 69 GLU A C 1
ATOM 530 O O . GLU A 1 69 ? 12.003 -0.725 -24.845 1.00 93.06 69 GLU A O 1
ATOM 535 N N . ALA A 1 70 ? 10.204 -0.031 -25.997 1.00 94.94 70 ALA A N 1
ATOM 536 C CA . ALA A 1 70 ? 10.973 0.501 -27.120 1.00 94.94 70 ALA A CA 1
ATOM 537 C C . ALA A 1 70 ? 11.915 1.643 -26.693 1.00 94.94 70 ALA A C 1
ATOM 539 O O . ALA A 1 70 ? 13.082 1.669 -27.093 1.00 94.94 70 ALA A O 1
ATOM 540 N N . LEU A 1 71 ? 11.448 2.562 -25.841 1.00 94.19 71 LEU A N 1
ATOM 541 C CA . LEU A 1 71 ? 12.289 3.620 -25.275 1.00 94.19 71 LEU A CA 1
ATOM 542 C C . LEU A 1 71 ? 13.378 3.049 -24.353 1.00 94.19 71 LEU A C 1
ATOM 544 O O . LEU A 1 71 ? 14.523 3.496 -24.395 1.00 94.19 71 LEU A O 1
ATOM 548 N N . ALA A 1 72 ? 13.067 2.028 -23.556 1.00 93.31 72 ALA A N 1
ATOM 549 C CA . ALA A 1 72 ? 14.034 1.374 -22.682 1.00 93.31 72 ALA A CA 1
ATOM 550 C C . ALA A 1 72 ? 15.143 0.670 -23.476 1.00 93.31 72 ALA A C 1
ATOM 552 O O . ALA A 1 72 ? 16.300 0.680 -23.049 1.00 93.31 72 ALA A O 1
ATOM 553 N N . ALA A 1 73 ? 14.824 0.104 -24.642 1.00 94.94 73 ALA A N 1
ATOM 554 C CA . ALA A 1 73 ? 15.816 -0.415 -25.581 1.00 94.94 73 ALA A CA 1
ATOM 555 C C . ALA A 1 73 ? 16.654 0.716 -26.194 1.00 94.94 73 ALA A C 1
ATOM 557 O O . ALA A 1 73 ? 17.883 0.658 -26.155 1.00 94.94 73 ALA A O 1
ATOM 558 N N . LYS A 1 74 ? 16.004 1.781 -26.682 1.00 95.25 74 LYS A N 1
ATOM 559 C CA . LYS A 1 74 ? 16.662 2.949 -27.293 1.00 95.25 74 LYS A CA 1
ATOM 560 C C . LYS A 1 74 ? 17.678 3.619 -26.362 1.00 95.25 74 LYS A C 1
ATOM 562 O O . LYS A 1 74 ? 18.741 4.024 -26.820 1.00 95.25 74 LYS A O 1
ATOM 567 N N . TYR A 1 75 ? 17.360 3.731 -25.073 1.00 94.50 75 TYR A N 1
ATOM 568 C CA . TYR A 1 75 ? 18.203 4.406 -24.079 1.00 94.50 75 TYR A CA 1
ATOM 569 C C . TYR A 1 75 ? 19.048 3.453 -23.222 1.00 94.50 75 TYR A C 1
ATOM 571 O O . TYR A 1 75 ? 19.659 3.896 -22.253 1.00 94.50 75 TYR A O 1
ATOM 579 N N . GLY A 1 76 ? 19.096 2.157 -23.553 1.00 93.25 76 GLY A N 1
ATOM 580 C CA . GLY A 1 76 ? 19.958 1.193 -22.859 1.00 93.25 76 GLY A CA 1
ATOM 581 C C . GLY A 1 76 ? 19.573 0.919 -21.400 1.00 93.25 76 GLY A C 1
ATOM 582 O O . GLY A 1 76 ? 20.421 0.527 -20.608 1.00 93.25 76 GLY A O 1
ATOM 583 N N . VAL A 1 77 ? 18.302 1.111 -21.030 1.00 94.06 77 VAL A N 1
ATOM 584 C CA . VAL A 1 77 ? 17.776 0.880 -19.667 1.00 94.06 77 VAL A CA 1
ATOM 585 C C . VAL A 1 77 ? 16.837 -0.326 -19.584 1.00 94.06 77 VAL A C 1
ATOM 587 O O . VAL A 1 77 ? 16.064 -0.451 -18.637 1.00 94.06 77 VAL A O 1
ATOM 590 N N . SER A 1 78 ? 16.893 -1.226 -20.569 1.00 93.50 78 SER A N 1
ATOM 591 C CA . SER A 1 78 ? 15.999 -2.390 -20.675 1.00 93.50 78 SER A CA 1
ATOM 592 C C . SER A 1 78 ? 16.028 -3.294 -19.443 1.00 93.50 78 SER A C 1
ATOM 594 O O . SER A 1 78 ? 14.969 -3.688 -18.960 1.00 93.50 78 SER A O 1
ATOM 596 N N . ASP A 1 79 ? 17.210 -3.594 -18.904 1.00 92.50 79 ASP A N 1
ATOM 597 C CA . ASP A 1 79 ? 17.335 -4.501 -17.757 1.00 92.50 79 ASP A CA 1
ATOM 598 C C . ASP A 1 79 ? 16.755 -3.874 -16.483 1.00 92.50 79 ASP A C 1
ATOM 600 O O . ASP A 1 79 ? 15.904 -4.471 -15.823 1.00 92.50 79 ASP A O 1
ATOM 604 N N . ILE A 1 80 ? 17.099 -2.612 -16.208 1.00 89.75 80 ILE A N 1
ATOM 605 C CA . ILE A 1 80 ? 16.573 -1.858 -15.057 1.00 89.75 80 ILE A CA 1
ATOM 606 C C . ILE A 1 80 ? 15.054 -1.645 -15.193 1.00 89.75 80 ILE A C 1
ATOM 608 O O . ILE A 1 80 ? 14.321 -1.675 -14.202 1.00 89.75 80 ILE A O 1
ATOM 612 N N . TYR A 1 81 ? 14.550 -1.456 -16.417 1.00 90.06 81 TYR A N 1
ATOM 613 C CA . TYR A 1 81 ? 13.115 -1.370 -16.683 1.00 90.06 81 TYR A CA 1
ATOM 614 C C . TYR A 1 81 ? 12.397 -2.701 -16.405 1.00 90.06 81 TYR A C 1
ATOM 616 O O . TYR A 1 81 ? 11.351 -2.705 -15.753 1.00 90.06 81 TYR A O 1
ATOM 624 N N . LYS A 1 82 ? 12.971 -3.840 -16.813 1.00 91.12 82 LYS A N 1
ATOM 625 C CA . LYS A 1 82 ? 12.420 -5.174 -16.513 1.00 91.12 82 LYS A CA 1
ATOM 626 C C . LYS A 1 82 ? 12.397 -5.461 -15.013 1.00 91.12 82 LYS A C 1
ATOM 628 O O . LYS A 1 82 ? 11.379 -5.926 -14.500 1.00 91.12 82 LYS A O 1
ATOM 633 N N . GLU A 1 83 ? 13.465 -5.130 -14.291 1.00 90.50 83 GLU A N 1
ATOM 634 C CA . GLU A 1 83 ? 13.504 -5.236 -12.826 1.00 90.50 83 GLU A CA 1
ATOM 635 C C . GLU A 1 83 ? 12.436 -4.361 -12.162 1.00 90.50 83 GLU A C 1
ATOM 637 O O . GLU A 1 83 ? 11.724 -4.801 -11.251 1.00 90.50 83 GLU A O 1
ATOM 642 N N . PHE A 1 84 ? 12.278 -3.124 -12.645 1.00 89.12 84 PHE A N 1
ATOM 643 C CA . PHE A 1 84 ? 11.235 -2.220 -12.178 1.00 89.12 84 PHE A CA 1
ATOM 644 C C . PHE A 1 84 ? 9.840 -2.827 -12.387 1.00 89.12 84 PHE A C 1
ATOM 646 O O . PHE A 1 84 ? 9.042 -2.841 -11.445 1.00 89.12 84 PHE A O 1
ATOM 653 N N . GLN A 1 85 ? 9.558 -3.385 -13.567 1.00 88.00 85 GLN A N 1
ATOM 654 C CA . GLN A 1 85 ? 8.276 -4.030 -13.866 1.00 88.00 85 GLN A CA 1
ATOM 655 C C . GLN A 1 85 ? 8.020 -5.260 -12.990 1.00 88.00 85 GLN A C 1
ATOM 657 O O . GLN A 1 85 ? 6.928 -5.400 -12.427 1.00 88.00 85 GLN A O 1
ATOM 662 N N . ALA A 1 86 ? 9.025 -6.111 -12.781 1.00 89.19 86 ALA A N 1
ATOM 663 C CA . ALA A 1 86 ? 8.910 -7.265 -11.892 1.00 89.19 86 ALA A CA 1
ATOM 664 C C . ALA A 1 86 ? 8.572 -6.835 -10.452 1.00 89.19 86 ALA A C 1
ATOM 666 O O . ALA A 1 86 ? 7.6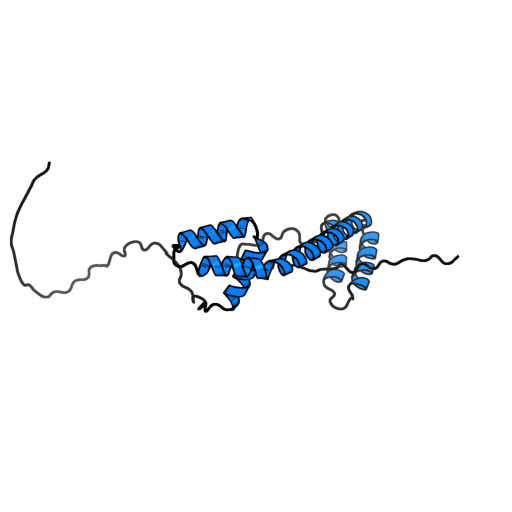16 -7.336 -9.852 1.00 89.19 86 ALA A O 1
ATOM 667 N N . LYS A 1 87 ? 9.279 -5.827 -9.921 1.00 89.50 87 LYS A N 1
ATOM 668 C CA . LYS A 1 87 ? 9.023 -5.278 -8.580 1.00 89.50 87 LYS A CA 1
ATOM 669 C C . LYS A 1 87 ? 7.629 -4.660 -8.463 1.00 89.50 87 LYS A C 1
ATOM 671 O O . LYS A 1 87 ? 6.964 -4.821 -7.438 1.00 89.50 87 LYS A O 1
ATOM 676 N N . ARG A 1 88 ? 7.168 -3.946 -9.494 1.00 87.06 88 ARG A N 1
ATOM 677 C CA . ARG A 1 88 ? 5.822 -3.350 -9.528 1.00 87.06 88 ARG A CA 1
ATOM 678 C C . ARG A 1 88 ? 4.738 -4.420 -9.553 1.00 87.06 88 ARG A C 1
ATOM 680 O O . ARG A 1 88 ? 3.772 -4.293 -8.806 1.00 87.06 88 ARG A O 1
ATOM 687 N N . THR A 1 89 ? 4.926 -5.472 -10.345 1.00 87.75 89 THR A N 1
ATOM 688 C CA . THR A 1 89 ? 4.005 -6.613 -10.430 1.00 87.75 89 THR A CA 1
ATOM 689 C C . THR A 1 89 ? 3.866 -7.303 -9.077 1.00 87.75 89 THR A C 1
ATOM 691 O O . THR A 1 89 ? 2.752 -7.451 -8.575 1.00 87.75 89 THR A O 1
ATOM 694 N N . ALA A 1 90 ? 4.993 -7.646 -8.445 1.00 89.12 90 ALA A N 1
ATOM 695 C CA . ALA A 1 90 ? 5.007 -8.284 -7.132 1.00 89.12 90 ALA A CA 1
ATOM 696 C C . ALA A 1 90 ? 4.332 -7.405 -6.066 1.00 89.12 90 ALA A C 1
ATOM 698 O O . ALA A 1 90 ? 3.444 -7.866 -5.350 1.00 89.12 90 ALA A O 1
ATOM 699 N N . ARG A 1 91 ? 4.672 -6.109 -6.025 1.00 90.50 91 ARG A N 1
ATOM 700 C CA . ARG A 1 91 ? 4.066 -5.159 -5.083 1.00 90.50 91 ARG A CA 1
ATOM 701 C C . ARG A 1 91 ? 2.563 -4.998 -5.308 1.00 90.50 91 ARG A C 1
ATOM 703 O O . ARG A 1 91 ? 1.817 -4.882 -4.345 1.00 90.50 91 ARG A O 1
ATOM 710 N N . LEU A 1 92 ? 2.100 -4.964 -6.558 1.00 88.81 92 LEU A N 1
ATOM 711 C CA . LEU A 1 92 ? 0.670 -4.861 -6.852 1.00 88.81 92 LEU A CA 1
ATOM 712 C C . LEU A 1 92 ? -0.086 -6.107 -6.382 1.00 88.81 92 LEU A C 1
ATOM 714 O O . LEU A 1 92 ? -1.176 -5.976 -5.829 1.00 88.81 92 LEU A O 1
ATOM 718 N N . ALA A 1 93 ? 0.484 -7.297 -6.584 1.00 91.56 93 ALA A N 1
ATOM 719 C CA . ALA A 1 93 ? -0.099 -8.542 -6.095 1.00 91.56 93 ALA A CA 1
ATOM 720 C C . ALA A 1 93 ? -0.195 -8.552 -4.560 1.00 91.56 93 ALA A C 1
ATOM 722 O O . ALA A 1 93 ? -1.255 -8.861 -4.017 1.00 91.56 93 ALA A O 1
ATOM 723 N N . GLU A 1 94 ? 0.869 -8.134 -3.871 1.00 93.19 94 GLU A N 1
ATOM 724 C CA . GLU A 1 94 ? 0.893 -7.993 -2.412 1.00 93.19 94 GLU A CA 1
ATOM 725 C C . GLU A 1 94 ? -0.160 -6.990 -1.918 1.00 93.19 94 GLU A C 1
ATOM 727 O O . GLU A 1 94 ? -0.964 -7.310 -1.048 1.00 93.19 94 GLU A O 1
ATOM 732 N N . VAL A 1 95 ? -0.230 -5.800 -2.524 1.00 93.06 95 VAL A N 1
ATOM 733 C CA . VAL A 1 95 ? -1.219 -4.774 -2.158 1.00 93.06 95 VAL A CA 1
ATOM 734 C C . VAL A 1 95 ? -2.646 -5.280 -2.356 1.00 93.06 95 VAL A C 1
ATOM 736 O O . VAL A 1 95 ? -3.477 -5.071 -1.479 1.00 93.06 95 VAL A O 1
ATOM 739 N N . LYS A 1 96 ? -2.944 -5.966 -3.468 1.00 92.75 96 LYS A N 1
ATOM 740 C CA . LYS A 1 96 ? -4.278 -6.541 -3.714 1.00 92.75 96 LYS A CA 1
ATOM 741 C C . LYS A 1 96 ? -4.645 -7.600 -2.676 1.00 92.75 96 LYS A C 1
ATOM 743 O O . LYS A 1 96 ? -5.786 -7.631 -2.214 1.00 92.75 96 LYS A O 1
ATOM 748 N N . LYS A 1 97 ? -3.684 -8.446 -2.296 1.00 95.00 97 LYS A N 1
ATOM 749 C CA . LYS A 1 97 ? -3.872 -9.439 -1.235 1.00 95.00 97 LYS A CA 1
ATOM 750 C C . LYS A 1 97 ? -4.193 -8.750 0.095 1.00 95.00 97 LYS A C 1
ATOM 752 O O . LYS A 1 97 ? -5.249 -9.014 0.661 1.00 95.00 97 LYS A O 1
ATOM 757 N N . ASN A 1 98 ? -3.351 -7.810 0.526 1.00 93.88 98 ASN A N 1
ATOM 758 C CA . ASN A 1 98 ? -3.523 -7.088 1.791 1.00 93.88 98 ASN A CA 1
ATOM 759 C C . ASN A 1 98 ? -4.825 -6.269 1.806 1.00 93.88 98 ASN A C 1
ATOM 761 O O . ASN A 1 98 ? -5.520 -6.221 2.812 1.00 93.88 98 ASN A O 1
ATOM 765 N N . GLN A 1 99 ? -5.199 -5.653 0.678 1.00 95.00 99 GLN A N 1
ATOM 766 C CA . GLN A 1 99 ? -6.473 -4.945 0.536 1.00 95.00 99 GLN A CA 1
ATOM 767 C C . GLN A 1 99 ? -7.666 -5.880 0.764 1.00 95.00 99 GLN A C 1
ATOM 769 O O . GLN A 1 99 ? -8.614 -5.505 1.450 1.00 95.00 99 GLN A O 1
ATOM 774 N N . THR A 1 100 ? -7.626 -7.080 0.183 1.00 96.12 100 THR A N 1
ATOM 775 C CA . THR A 1 100 ? -8.698 -8.074 0.333 1.00 96.12 100 THR A CA 1
ATOM 776 C C . THR A 1 100 ? -8.837 -8.508 1.791 1.00 96.12 100 THR A C 1
ATOM 778 O O . THR A 1 100 ? -9.950 -8.585 2.303 1.00 96.12 100 THR A O 1
ATOM 781 N N . GLU A 1 101 ? -7.711 -8.727 2.470 1.00 95.38 101 GLU A N 1
ATOM 782 C CA . GLU A 1 101 ? -7.668 -9.091 3.888 1.00 95.38 101 GLU A CA 1
ATOM 783 C C . GLU A 1 101 ? -8.244 -7.990 4.788 1.00 95.38 101 GLU A C 1
ATOM 785 O O . GLU A 1 101 ? -9.132 -8.259 5.594 1.00 95.38 101 GLU A O 1
ATOM 790 N N . VAL A 1 102 ? -7.836 -6.733 4.582 1.00 97.50 102 VAL A N 1
ATOM 791 C CA . VAL A 1 102 ? -8.396 -5.585 5.312 1.00 97.50 102 VAL A CA 1
ATOM 792 C C . VAL A 1 102 ? -9.910 -5.524 5.128 1.00 97.50 102 VAL A C 1
ATOM 794 O O . VAL A 1 102 ? -10.634 -5.447 6.115 1.00 97.50 102 VAL A O 1
ATOM 797 N N . ILE A 1 103 ? -10.406 -5.596 3.884 1.00 97.00 103 ILE A N 1
ATOM 798 C CA . ILE A 1 103 ? -11.849 -5.538 3.586 1.00 97.00 103 ILE A CA 1
ATOM 799 C C . ILE A 1 103 ? -12.614 -6.641 4.323 1.00 97.00 103 ILE A C 1
ATOM 801 O O . ILE A 1 103 ? -13.679 -6.365 4.874 1.00 97.00 103 ILE A O 1
ATOM 805 N N . HIS A 1 104 ? -12.070 -7.859 4.354 1.00 97.62 104 HIS A N 1
ATOM 806 C CA . HIS A 1 104 ? -12.662 -8.979 5.080 1.00 97.62 104 HIS A CA 1
ATOM 807 C C . HIS A 1 104 ? -12.773 -8.688 6.587 1.00 97.62 104 HIS A C 1
ATOM 809 O O . HIS A 1 104 ? -13.812 -8.944 7.191 1.00 97.62 104 HIS A O 1
ATOM 815 N N . ASN A 1 105 ? -11.743 -8.076 7.176 1.00 97.62 105 ASN A N 1
ATOM 816 C CA . ASN A 1 105 ? -11.664 -7.822 8.617 1.00 97.62 105 ASN A CA 1
ATOM 817 C C . ASN A 1 105 ? -12.426 -6.565 9.078 1.00 97.62 105 ASN A C 1
ATOM 819 O O . ASN A 1 105 ? -12.695 -6.410 10.271 1.00 97.62 105 ASN A O 1
ATOM 823 N N . LEU A 1 106 ? -12.792 -5.654 8.164 1.00 97.81 106 LEU A N 1
ATOM 824 C CA . LEU A 1 106 ? -13.418 -4.369 8.515 1.00 97.81 106 LEU A CA 1
ATOM 825 C C . LEU A 1 106 ? -14.682 -4.526 9.370 1.00 97.81 106 LEU A C 1
ATOM 827 O O . LEU A 1 106 ? -14.907 -3.718 10.272 1.00 97.81 106 LEU A O 1
ATOM 831 N N . SER A 1 107 ? -15.516 -5.534 9.097 1.00 97.69 107 SER A N 1
ATOM 832 C CA . SER A 1 107 ? -16.760 -5.749 9.849 1.00 97.69 107 SER A CA 1
ATOM 833 C C . SER A 1 107 ? -16.482 -6.084 11.317 1.00 97.69 107 SER A C 1
ATOM 835 O O . SER A 1 107 ? -17.069 -5.475 12.216 1.00 97.69 107 SER A O 1
ATOM 837 N N . ASP A 1 108 ? -15.542 -6.994 11.565 1.00 98.25 108 ASP A N 1
ATOM 838 C CA . ASP A 1 108 ? -15.211 -7.468 12.911 1.00 98.25 108 ASP A CA 1
ATOM 839 C C . ASP A 1 108 ? -14.551 -6.362 13.740 1.00 98.25 108 ASP A C 1
ATOM 841 O O . ASP A 1 108 ? -14.973 -6.079 14.866 1.00 98.25 108 ASP A O 1
ATOM 845 N N . VAL A 1 109 ? -13.592 -5.643 13.149 1.00 98.31 109 VAL A N 1
ATOM 846 C CA . VAL A 1 109 ? -12.941 -4.495 13.801 1.00 98.31 109 VAL A CA 1
ATOM 847 C C . VAL A 1 109 ? -13.954 -3.378 14.085 1.00 98.31 109 VAL A C 1
ATOM 849 O O . VAL A 1 109 ? -13.897 -2.725 15.130 1.00 98.31 109 VAL A O 1
ATOM 852 N N . SER A 1 110 ? -14.939 -3.175 13.204 1.00 97.81 110 SER A N 1
ATOM 853 C CA . SER A 1 110 ? -16.024 -2.212 13.431 1.00 97.81 110 SER A CA 1
ATOM 854 C C . SER A 1 110 ? -16.902 -2.607 14.623 1.00 97.81 110 SER A C 1
ATOM 856 O O . SER A 1 110 ? -17.253 -1.751 15.443 1.00 97.81 110 SER A O 1
ATOM 858 N N . ALA A 1 111 ? -17.200 -3.899 14.794 1.00 98.19 111 ALA A N 1
ATOM 859 C CA . ALA A 1 111 ? -17.932 -4.403 15.956 1.00 98.19 111 ALA A CA 1
ATOM 860 C C . ALA A 1 111 ? -17.146 -4.229 17.272 1.00 98.19 111 ALA A C 1
ATOM 862 O O . ALA A 1 111 ? -17.718 -3.830 18.294 1.00 98.19 111 ALA A O 1
ATOM 863 N N . GLN A 1 112 ? -15.829 -4.449 17.250 1.00 98.06 112 GLN A N 1
ATOM 864 C CA . GLN A 1 112 ? -14.949 -4.206 18.398 1.00 98.06 112 GLN A CA 1
ATOM 865 C C . GLN A 1 112 ? -14.899 -2.717 18.767 1.00 98.06 112 GLN A C 1
ATOM 867 O O . GLN A 1 112 ? -15.117 -2.357 19.926 1.00 98.06 112 GLN A O 1
ATOM 872 N N . LEU A 1 113 ? -14.715 -1.829 17.783 1.00 97.25 113 LEU A N 1
ATOM 873 C CA . LEU A 1 113 ? -14.761 -0.378 17.995 1.00 97.25 113 LEU A CA 1
ATOM 874 C C . LEU A 1 113 ? -16.108 0.072 18.565 1.00 97.25 113 LEU A C 1
ATOM 876 O O . LEU A 1 113 ? -16.150 0.875 19.498 1.00 97.25 113 LEU A O 1
ATOM 880 N N . LYS A 1 114 ? -17.218 -0.458 18.039 1.00 96.88 114 LYS A N 1
ATOM 881 C CA . LYS A 1 114 ? -18.558 -0.194 18.574 1.00 96.88 114 LYS A CA 1
ATOM 882 C C . LYS A 1 114 ? -18.648 -0.585 20.049 1.00 96.88 114 LYS A C 1
ATOM 884 O O . LYS A 1 114 ? -19.155 0.205 20.840 1.00 96.88 114 LYS A O 1
ATOM 889 N N . THR A 1 115 ? -18.127 -1.752 20.419 1.00 97.94 115 THR A N 1
ATOM 890 C CA . THR A 1 115 ? -18.110 -2.232 21.809 1.00 97.94 115 THR A CA 1
ATOM 891 C C . THR A 1 115 ? -17.329 -1.284 22.720 1.00 97.94 115 THR A C 1
ATOM 893 O O . THR A 1 115 ? -17.833 -0.912 23.778 1.00 97.94 115 THR A O 1
ATOM 896 N N . ILE A 1 116 ? -16.151 -0.820 22.284 1.00 97.12 116 ILE A N 1
ATOM 897 C CA . ILE A 1 116 ? -15.342 0.156 23.033 1.00 97.12 116 ILE A CA 1
ATOM 898 C C . ILE A 1 116 ? -16.124 1.460 23.240 1.00 97.12 116 ILE A C 1
ATOM 900 O O . ILE A 1 116 ? -16.279 1.915 24.369 1.00 97.12 116 ILE A O 1
ATOM 904 N N . TYR A 1 117 ? -16.674 2.046 22.171 1.00 94.62 117 TYR A N 1
ATOM 905 C CA . TYR A 1 117 ? -17.372 3.335 22.257 1.00 94.62 117 TYR A CA 1
ATOM 906 C C . TYR A 1 117 ? -18.703 3.274 23.017 1.00 94.62 117 TYR A C 1
ATOM 908 O O . TYR A 1 117 ? -19.156 4.291 23.542 1.00 94.62 117 TYR A O 1
ATOM 916 N N . GLN A 1 118 ? -19.351 2.108 23.070 1.00 96.19 118 GLN A N 1
ATOM 917 C CA . GLN A 1 118 ? -20.603 1.911 23.805 1.00 96.19 118 GLN A CA 1
ATOM 918 C C . GLN A 1 118 ? -20.386 1.552 25.281 1.00 96.19 118 GLN A C 1
ATOM 920 O O . GLN A 1 118 ? -21.351 1.562 26.049 1.00 96.19 118 GLN A O 1
ATOM 925 N N . ASN A 1 119 ? -19.147 1.276 25.702 1.00 95.94 119 ASN A N 1
ATOM 926 C CA . ASN A 1 119 ? -18.833 0.975 27.091 1.00 95.94 119 ASN A CA 1
ATOM 927 C C . ASN A 1 119 ? -18.891 2.240 27.960 1.00 95.94 119 ASN A C 1
ATOM 929 O O . ASN A 1 119 ? -17.929 3.003 28.047 1.00 95.94 119 ASN A O 1
ATOM 933 N N . LYS A 1 120 ? -20.032 2.439 28.629 1.00 94.94 120 LYS A N 1
ATOM 934 C CA . LYS A 1 120 ? -20.283 3.573 29.537 1.00 94.94 120 LYS A CA 1
ATOM 935 C C . LYS A 1 120 ? -19.575 3.458 30.891 1.00 94.94 120 LYS A C 1
ATOM 937 O O . LYS A 1 120 ? -19.618 4.409 31.662 1.00 94.94 120 LYS A O 1
ATOM 942 N N . ASN A 1 121 ? -18.937 2.322 31.175 1.00 97.00 121 ASN A N 1
ATOM 943 C CA . ASN A 1 121 ? -18.166 2.121 32.402 1.00 97.00 121 ASN A CA 1
ATOM 944 C C . ASN A 1 121 ? -16.711 2.601 32.260 1.00 97.00 121 ASN A C 1
ATOM 946 O O . ASN A 1 121 ? -15.971 2.566 33.236 1.00 97.00 121 ASN A O 1
ATOM 950 N N . GLN A 1 122 ? -16.298 3.018 31.058 1.00 93.12 122 GLN A N 1
ATOM 951 C CA . GLN A 1 122 ? -14.976 3.578 30.779 1.00 93.12 122 GLN A CA 1
ATOM 952 C C . GLN A 1 122 ? -15.043 5.097 30.616 1.00 93.12 122 GLN A C 1
ATOM 954 O O . GLN A 1 122 ? -15.983 5.648 30.040 1.00 93.12 122 GLN A O 1
ATOM 959 N N . THR A 1 123 ? -13.996 5.773 31.075 1.00 96.62 123 THR A N 1
ATOM 960 C CA . THR A 1 123 ? -13.713 7.174 30.756 1.00 96.62 123 THR A CA 1
ATOM 961 C C . THR A 1 123 ? -13.278 7.326 29.294 1.00 96.62 123 THR A C 1
ATOM 963 O O . THR A 1 123 ? -12.822 6.378 28.652 1.00 96.62 123 THR A O 1
ATOM 966 N N . ALA A 1 124 ? -13.347 8.549 28.759 1.00 93.88 124 ALA A N 1
ATOM 967 C CA . ALA A 1 124 ? -12.880 8.836 27.399 1.00 93.88 124 ALA A CA 1
ATOM 968 C C . ALA A 1 124 ? -11.396 8.470 27.188 1.00 93.88 124 ALA A C 1
ATOM 970 O O . ALA A 1 124 ? -11.040 7.922 26.148 1.00 93.88 124 ALA A O 1
ATOM 971 N N . ALA A 1 125 ? -10.546 8.703 28.196 1.00 96.88 125 ALA A N 1
ATOM 972 C CA . ALA A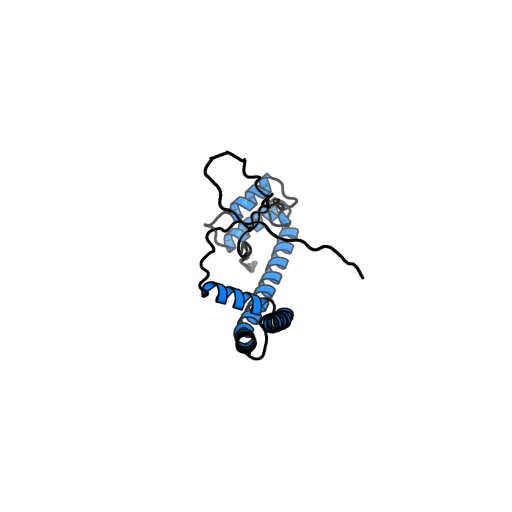 1 125 ? -9.127 8.351 28.143 1.00 96.88 125 ALA A CA 1
ATOM 973 C C . ALA A 1 125 ? -8.901 6.828 28.098 1.00 96.88 125 ALA A C 1
ATOM 975 O O . ALA A 1 125 ? -7.973 6.347 27.449 1.00 96.88 125 ALA A O 1
ATOM 976 N N . GLU A 1 126 ? -9.748 6.044 28.767 1.00 97.31 126 GLU A N 1
ATOM 977 C CA . GLU A 1 126 ? -9.691 4.578 28.711 1.00 97.31 126 GLU A CA 1
ATOM 978 C C . GLU A 1 126 ? -10.194 4.037 27.371 1.00 97.31 126 GLU A C 1
ATOM 980 O O . GLU A 1 126 ? -9.593 3.109 26.829 1.00 97.31 126 GLU A O 1
ATOM 985 N N . GLN A 1 127 ? -11.237 4.643 26.793 1.00 97.00 127 GLN A N 1
ATOM 986 C CA . GLN A 1 127 ? -11.693 4.302 25.443 1.00 97.00 127 GLN A CA 1
ATOM 987 C C . GLN A 1 127 ? -10.617 4.593 24.392 1.00 97.00 127 GLN A C 1
ATOM 989 O O . GLN A 1 127 ? -10.404 3.783 23.491 1.00 97.00 127 GLN A O 1
ATOM 994 N N . GLU A 1 128 ? -9.912 5.721 24.507 1.00 95.81 128 GLU A N 1
ATOM 995 C CA . GLU A 1 128 ? -8.807 6.060 23.608 1.00 95.81 128 GLU A CA 1
ATOM 996 C C . GLU A 1 128 ? -7.684 5.023 23.693 1.00 95.81 128 GLU A C 1
ATOM 998 O O . GLU A 1 128 ? -7.287 4.477 22.663 1.00 95.81 128 GLU A O 1
ATOM 1003 N N . LYS A 1 129 ? -7.263 4.645 24.907 1.00 97.88 129 LYS A N 1
ATOM 1004 C CA . LYS A 1 129 ? -6.281 3.568 25.116 1.00 97.88 129 LYS A CA 1
ATOM 1005 C C . LYS A 1 129 ? -6.738 2.231 24.531 1.00 97.88 129 LYS A C 1
ATOM 1007 O O . LYS A 1 129 ? -5.931 1.519 23.936 1.00 97.88 129 LYS A O 1
ATOM 1012 N N . ALA A 1 130 ? -8.017 1.881 24.671 1.00 97.50 130 ALA A N 1
ATOM 1013 C CA . ALA A 1 130 ? -8.567 0.654 24.097 1.00 97.50 130 ALA A CA 1
ATOM 1014 C C . ALA A 1 130 ? -8.566 0.688 22.558 1.00 97.50 130 ALA A C 1
ATOM 1016 O O . ALA A 1 130 ? -8.213 -0.299 21.913 1.00 97.50 130 ALA A O 1
ATOM 1017 N N . VAL A 1 131 ? -8.892 1.836 21.954 1.00 97.38 131 VAL A N 1
ATOM 1018 C CA . VAL A 1 131 ? -8.795 2.031 20.499 1.00 97.38 131 VAL A CA 1
ATOM 1019 C C . VAL A 1 131 ? -7.342 1.985 20.027 1.00 97.38 131 VAL A C 1
ATOM 1021 O O . VAL A 1 131 ? -7.072 1.429 18.966 1.00 97.38 131 VAL A O 1
ATOM 1024 N N . GLU A 1 132 ? -6.397 2.545 20.782 1.00 97.38 132 GLU A N 1
ATOM 1025 C CA . GLU A 1 132 ? -4.968 2.452 20.466 1.00 97.38 132 GLU A CA 1
ATOM 1026 C C . GLU A 1 132 ? -4.450 1.018 20.536 1.00 97.38 132 GLU A C 1
ATOM 1028 O O . GLU A 1 132 ? -3.688 0.612 19.660 1.00 97.38 132 GLU A O 1
ATOM 1033 N N . ALA A 1 133 ? -4.872 0.244 21.539 1.00 97.94 133 ALA A N 1
ATOM 1034 C CA . ALA A 1 133 ? -4.548 -1.175 21.630 1.00 97.94 133 ALA A CA 1
ATOM 1035 C C . ALA A 1 133 ? -5.060 -1.923 20.393 1.00 97.94 133 ALA A C 1
ATOM 1037 O O . ALA A 1 133 ? -4.277 -2.577 19.710 1.00 97.94 133 ALA A O 1
ATOM 1038 N N . LEU A 1 134 ? -6.327 -1.709 20.026 1.00 97.69 134 LEU A N 1
ATOM 1039 C CA . LEU A 1 134 ? -6.908 -2.307 18.827 1.00 97.69 134 LEU A CA 1
ATOM 1040 C C . LEU A 1 134 ? -6.183 -1.872 17.540 1.00 97.69 134 LEU A C 1
ATOM 1042 O O . LEU A 1 134 ? -5.959 -2.675 16.640 1.00 97.69 134 LEU A O 1
ATOM 1046 N N . ARG A 1 135 ? -5.758 -0.607 17.453 1.00 97.12 135 ARG A N 1
ATOM 1047 C CA . ARG A 1 135 ? -5.016 -0.069 16.301 1.00 97.12 135 ARG A CA 1
ATOM 1048 C C . ARG A 1 135 ? -3.614 -0.664 16.158 1.00 97.12 135 ARG A C 1
ATOM 1050 O O . ARG A 1 135 ? -3.094 -0.678 15.048 1.00 97.12 135 ARG A O 1
ATOM 1057 N N . LYS A 1 136 ? -2.976 -1.127 17.238 1.00 97.75 136 LYS A N 1
ATOM 1058 C CA . LYS A 1 136 ? -1.667 -1.802 17.142 1.00 97.75 136 LYS A CA 1
ATOM 1059 C C . LYS A 1 136 ? -1.769 -3.120 16.375 1.00 97.75 136 LYS A C 1
ATOM 1061 O O . LYS A 1 136 ? -0.833 -3.463 15.663 1.00 97.75 136 LYS A O 1
ATOM 1066 N N . GLU A 1 137 ? -2.903 -3.804 16.492 1.00 95.38 137 GLU A N 1
ATOM 1067 C CA . GLU A 1 137 ? -3.174 -5.086 15.834 1.00 95.38 137 GLU A CA 1
ATOM 1068 C C . GLU A 1 137 ? -3.835 -4.892 14.460 1.00 95.38 137 GLU A C 1
ATOM 1070 O O . GLU A 1 137 ? -3.447 -5.529 13.486 1.00 95.38 137 GLU A O 1
ATOM 1075 N N . HIS A 1 138 ? -4.767 -3.940 14.358 1.00 96.81 138 HIS A N 1
ATOM 1076 C CA . HIS A 1 138 ? -5.610 -3.709 13.180 1.00 96.81 138 HIS A CA 1
ATOM 1077 C C . HIS A 1 138 ? -5.494 -2.271 12.670 1.00 96.81 138 HIS A C 1
ATOM 1079 O O . HIS A 1 138 ? -6.470 -1.517 12.586 1.00 96.81 138 HIS A O 1
ATOM 1085 N N . ARG A 1 139 ? -4.259 -1.837 12.395 1.00 96.88 139 ARG A N 1
ATOM 1086 C CA . ARG A 1 139 ? -3.965 -0.429 12.089 1.00 96.88 139 ARG A CA 1
ATOM 1087 C C . ARG A 1 139 ? -4.779 0.101 10.910 1.00 96.88 139 ARG A C 1
ATOM 1089 O O . ARG A 1 139 ? -5.346 1.188 11.012 1.00 96.88 139 ARG A O 1
ATOM 1096 N N . VAL A 1 140 ? -4.801 -0.629 9.794 1.00 97.38 140 VAL A N 1
ATOM 1097 C CA . VAL A 1 140 ? -5.420 -0.161 8.543 1.00 97.38 140 VAL A CA 1
ATOM 1098 C C . VAL A 1 140 ? -6.940 -0.162 8.666 1.00 97.38 140 VAL A C 1
ATOM 1100 O O . VAL A 1 140 ? -7.592 0.783 8.228 1.00 97.38 140 VAL A O 1
ATOM 1103 N N . GLU A 1 141 ? -7.506 -1.180 9.304 1.00 98.19 141 GLU A N 1
ATOM 1104 C CA . GLU A 1 141 ? -8.935 -1.329 9.539 1.00 98.19 141 GLU A CA 1
ATOM 1105 C C . GLU A 1 141 ? -9.456 -0.214 10.449 1.00 98.19 141 GLU A C 1
ATOM 1107 O O . GLU A 1 141 ? -10.401 0.486 10.079 1.00 98.19 141 GLU A O 1
ATOM 1112 N N . VAL A 1 142 ? -8.807 0.017 11.599 1.00 97.81 142 VAL A N 1
ATOM 1113 C CA . VAL A 1 142 ? -9.188 1.088 12.534 1.00 97.81 142 VAL A CA 1
ATOM 1114 C C . VAL A 1 142 ? -9.123 2.455 11.853 1.00 97.81 142 VAL A C 1
ATOM 1116 O O . VAL A 1 142 ? -10.051 3.256 11.994 1.00 97.81 142 VAL A O 1
ATOM 1119 N N . ASP A 1 143 ? -8.064 2.724 11.086 1.00 96.62 143 ASP A N 1
ATOM 1120 C CA . ASP A 1 143 ? -7.904 3.993 10.368 1.00 96.62 143 ASP A CA 1
ATOM 1121 C C . ASP A 1 143 ? -8.962 4.168 9.273 1.00 96.62 143 ASP A C 1
ATOM 1123 O O . ASP A 1 143 ? -9.543 5.247 9.141 1.00 96.62 143 ASP A O 1
ATOM 1127 N N . THR A 1 144 ? -9.279 3.099 8.542 1.00 96.69 144 THR A N 1
ATOM 1128 C CA . THR A 1 144 ? -10.316 3.099 7.501 1.00 96.69 144 THR A CA 1
ATOM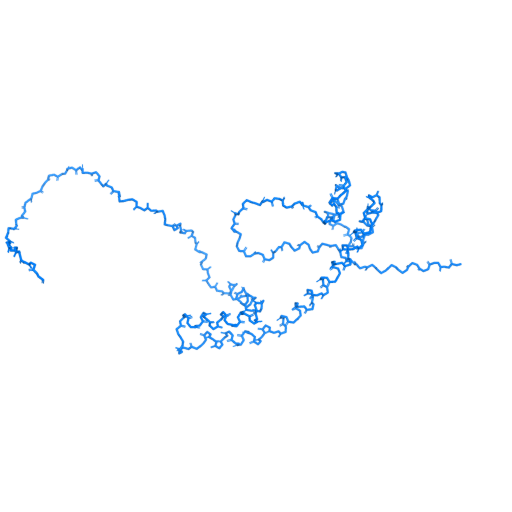 1129 C C . THR A 1 144 ? -11.699 3.345 8.099 1.00 96.69 144 THR A C 1
ATOM 1131 O O . THR A 1 144 ? -12.451 4.177 7.594 1.00 96.69 144 THR A O 1
ATOM 1134 N N . ILE A 1 145 ? -12.039 2.688 9.210 1.00 96.38 145 ILE A N 1
ATOM 1135 C CA . ILE A 1 145 ? -13.329 2.875 9.888 1.00 96.38 145 ILE A CA 1
ATOM 1136 C C . ILE A 1 145 ? -13.450 4.303 10.430 1.00 96.38 145 ILE A C 1
ATOM 1138 O O . ILE A 1 145 ? -14.499 4.934 10.279 1.00 96.38 145 ILE A O 1
ATOM 1142 N N . LYS A 1 146 ? -12.377 4.855 11.016 1.00 93.69 146 LYS A N 1
ATOM 1143 C CA . LYS A 1 146 ? -12.341 6.260 11.452 1.00 93.69 146 LYS A CA 1
ATOM 1144 C C . LYS A 1 146 ? -12.509 7.225 10.280 1.00 93.69 146 LYS A C 1
ATOM 1146 O O . LYS A 1 146 ? -13.278 8.176 10.405 1.00 93.69 146 LYS A O 1
ATOM 1151 N N . PHE A 1 147 ? -11.846 6.964 9.152 1.00 94.31 147 PHE A N 1
ATOM 1152 C CA . PHE A 1 147 ? -12.007 7.742 7.924 1.00 94.31 147 PHE A CA 1
ATOM 1153 C C . PHE A 1 147 ? -13.463 7.729 7.445 1.00 94.31 147 PHE A C 1
ATOM 1155 O O . PHE A 1 147 ? -14.050 8.792 7.270 1.00 94.31 147 PHE A O 1
ATOM 1162 N N . ILE A 1 148 ? -14.083 6.550 7.325 1.00 93.69 148 ILE A N 1
ATOM 1163 C CA . ILE A 1 148 ? -15.495 6.411 6.936 1.00 93.69 148 ILE A CA 1
ATOM 1164 C C . ILE A 1 148 ? -16.397 7.188 7.904 1.00 93.69 148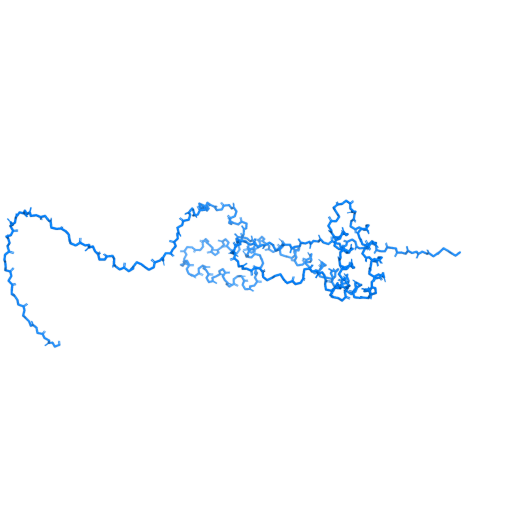 ILE A C 1
ATOM 1166 O O . ILE A 1 148 ? -17.246 7.958 7.467 1.00 93.69 148 ILE A O 1
ATOM 1170 N N . ARG A 1 149 ? -16.190 7.055 9.221 1.00 89.31 149 ARG A N 1
ATOM 1171 C CA . ARG A 1 149 ? -16.979 7.769 10.239 1.00 89.31 149 ARG A CA 1
ATOM 1172 C C . ARG A 1 149 ? -16.863 9.288 10.112 1.00 89.31 149 ARG A C 1
ATOM 1174 O O . ARG A 1 149 ? -17.869 9.977 10.268 1.00 89.31 149 ARG A O 1
ATOM 1181 N N . ALA A 1 150 ? -15.671 9.805 9.815 1.00 89.19 150 ALA A N 1
ATOM 1182 C CA . ALA A 1 150 ? -15.437 11.237 9.630 1.00 89.19 150 ALA A CA 1
ATOM 1183 C C . ALA A 1 150 ? -16.234 11.821 8.450 1.00 89.19 150 ALA A C 1
ATOM 1185 O O . ALA A 1 150 ? -16.587 12.996 8.486 1.00 89.19 150 ALA A O 1
ATOM 1186 N N . GLN A 1 151 ? -16.586 11.002 7.451 1.00 89.81 151 GLN A N 1
ATOM 1187 C CA . GLN A 1 151 ? -17.443 11.423 6.337 1.00 89.81 151 GLN A CA 1
ATOM 1188 C C . GLN A 1 151 ? -18.910 11.639 6.745 1.00 89.81 151 GLN A C 1
ATOM 1190 O O . GLN A 1 151 ? -19.619 12.376 6.066 1.00 89.81 151 GLN A O 1
ATOM 1195 N N . PHE A 1 152 ? -19.364 11.008 7.835 1.00 85.25 152 PHE A N 1
ATOM 1196 C CA . PHE A 1 152 ? -20.751 11.071 8.319 1.00 85.25 152 PHE A CA 1
ATOM 1197 C C . PHE A 1 152 ? -20.925 11.903 9.596 1.00 85.25 152 PHE A C 1
ATOM 1199 O O . PHE A 1 152 ? -22.051 12.119 10.040 1.00 85.25 152 PHE A O 1
ATOM 1206 N N . GLY A 1 153 ? -19.833 12.343 10.223 1.00 72.31 153 GLY A N 1
ATOM 1207 C CA . GLY A 1 153 ? -19.898 13.233 11.376 1.00 72.31 153 GLY A CA 1
ATOM 1208 C C . GLY A 1 153 ? -20.255 14.658 10.957 1.00 72.31 153 GLY A C 1
ATOM 1209 O O . GLY A 1 153 ? -19.723 15.167 9.971 1.00 72.31 153 GLY A O 1
ATOM 1210 N N . GLU A 1 154 ? -21.095 15.341 11.741 1.00 53.34 154 GLU A N 1
ATOM 1211 C CA . GLU A 1 154 ? -21.220 16.799 11.673 1.00 53.34 154 GLU A CA 1
ATOM 1212 C C . GLU A 1 154 ? -19.917 17.443 12.158 1.00 53.34 154 GLU A C 1
ATOM 1214 O O . GLU A 1 154 ? -19.784 17.934 13.278 1.00 53.34 154 GLU A O 1
ATOM 1219 N N . HIS A 1 155 ? -18.908 17.464 11.301 1.00 53.66 155 HIS A N 1
ATOM 1220 C CA . HIS A 1 155 ? -17.885 18.478 11.403 1.00 53.66 155 HIS A CA 1
ATOM 1221 C C . HIS A 1 155 ? -18.384 19.673 10.616 1.00 53.66 155 HIS A C 1
ATOM 1223 O O . HIS A 1 155 ? -18.143 19.822 9.417 1.00 53.66 155 HIS A O 1
ATOM 1229 N N . LYS A 1 156 ? -19.042 20.577 11.360 1.00 47.50 156 LYS A N 1
ATOM 1230 C CA . LYS A 1 156 ? -18.782 22.005 11.195 1.00 47.50 156 LYS A CA 1
ATOM 1231 C C . LYS A 1 156 ? -17.278 22.122 10.991 1.00 47.50 156 LYS A C 1
ATOM 1233 O O . LYS A 1 156 ? -16.508 22.006 11.942 1.00 47.50 156 LYS A O 1
ATOM 1238 N N . ARG A 1 157 ? -16.854 22.268 9.736 1.00 45.06 157 ARG A N 1
ATOM 1239 C CA . ARG A 1 157 ? -15.526 22.771 9.425 1.00 45.06 157 ARG A CA 1
ATOM 1240 C C . ARG A 1 157 ? -15.415 24.020 10.276 1.00 45.06 157 ARG A C 1
ATOM 1242 O O . ARG A 1 157 ? -16.225 24.931 10.107 1.00 45.06 157 ARG A O 1
ATOM 1249 N N . HIS A 1 158 ? -14.526 24.008 11.261 1.00 44.16 158 HIS A N 1
ATOM 1250 C CA . HIS A 1 158 ? -14.203 25.210 11.996 1.00 44.16 158 HIS A CA 1
ATOM 1251 C C . HIS A 1 158 ? -13.700 26.206 10.952 1.00 44.16 158 HIS A C 1
ATOM 1253 O O . HIS A 1 158 ? -12.556 26.143 10.513 1.00 44.16 158 HIS A O 1
ATOM 1259 N N . ALA A 1 159 ? -14.602 27.081 10.502 1.00 41.38 159 ALA A N 1
ATOM 1260 C CA . ALA A 1 159 ? -14.235 28.355 9.927 1.00 41.38 159 ALA A CA 1
ATOM 1261 C C . ALA A 1 159 ? -13.228 28.972 10.902 1.00 41.38 159 ALA A C 1
ATOM 1263 O O . ALA A 1 159 ? -13.450 28.947 12.116 1.00 41.38 159 ALA A O 1
ATOM 1264 N N . GLY A 1 160 ? -12.080 29.365 10.356 1.00 45.53 160 GLY A N 1
ATOM 1265 C CA . GLY A 1 160 ? -10.830 29.527 11.079 1.00 45.53 160 GLY A CA 1
ATOM 1266 C C . GLY A 1 160 ? -10.965 30.179 12.451 1.00 45.53 160 GLY A C 1
ATOM 1267 O O . GLY A 1 160 ? -11.526 31.262 12.603 1.00 45.53 160 GLY A O 1
ATOM 1268 N N . ARG A 1 161 ? -10.368 29.533 13.451 1.00 37.38 161 ARG A N 1
ATOM 1269 C CA . ARG A 1 161 ? -9.957 30.213 14.672 1.00 37.38 161 ARG A CA 1
ATOM 1270 C C . ARG A 1 161 ? -8.439 30.081 14.778 1.00 37.38 161 ARG A C 1
ATOM 1272 O O . ARG A 1 161 ? -7.963 28.975 15.024 1.00 37.38 161 ARG A O 1
ATOM 1279 N N . PRO A 1 162 ? -7.673 31.162 14.555 1.00 39.78 162 PRO A N 1
ATOM 1280 C CA . PRO A 1 162 ? -6.234 31.136 14.753 1.00 39.78 162 PRO A CA 1
ATOM 1281 C C . PRO A 1 162 ? -5.970 30.999 16.252 1.00 39.78 162 PRO A C 1
ATOM 1283 O O . PRO A 1 162 ? -6.452 31.795 17.064 1.00 39.78 162 PRO A O 1
ATOM 1286 N N . HIS A 1 163 ? -5.254 29.948 16.635 1.00 42.38 163 HIS A N 1
ATOM 1287 C CA . HIS A 1 163 ? -4.891 29.724 18.022 1.00 42.38 163 HIS A CA 1
ATOM 1288 C C . HIS A 1 163 ? -3.651 30.560 18.361 1.00 42.38 163 HIS A C 1
ATOM 1290 O O . HIS A 1 163 ? -2.577 30.342 17.814 1.00 42.38 163 HIS A O 1
ATOM 1296 N N . GLY A 1 164 ? -3.819 31.502 19.291 1.00 34.56 164 GLY A N 1
ATOM 1297 C CA . GLY A 1 164 ? -2.822 31.742 20.335 1.00 34.56 164 GLY A CA 1
ATOM 1298 C C . GLY A 1 164 ? -1.546 32.473 19.932 1.00 34.56 164 GLY A C 1
ATOM 1299 O O . GLY A 1 164 ? -0.457 32.013 20.256 1.00 34.56 164 GLY A O 1
ATOM 1300 N N . GLY A 1 165 ? -1.671 33.651 19.319 1.00 33.34 165 GLY A N 1
ATOM 1301 C CA . GLY A 1 165 ? -0.642 34.678 19.471 1.00 33.34 165 GLY A CA 1
ATOM 1302 C C . GLY A 1 165 ? -0.625 35.163 20.922 1.00 33.34 165 GLY A C 1
ATOM 1303 O O . GLY A 1 165 ? -1.669 35.498 21.482 1.00 33.34 165 GLY A O 1
ATOM 1304 N N . SER A 1 166 ? 0.550 35.162 21.540 1.00 36.88 166 SER A N 1
ATOM 1305 C CA . SER A 1 166 ? 0.806 35.649 22.892 1.00 36.88 166 SER A CA 1
ATOM 1306 C C . SER A 1 166 ? 0.307 37.090 23.031 1.00 36.88 166 SER A C 1
ATOM 1308 O O . SER A 1 166 ? 0.921 38.022 22.507 1.00 36.88 166 SER A O 1
ATOM 1310 N N . ILE A 1 167 ? -0.797 37.294 23.753 1.00 37.38 167 ILE A N 1
ATOM 1311 C CA . ILE A 1 167 ? -1.201 38.637 24.166 1.00 37.38 167 ILE A CA 1
ATOM 1312 C C . ILE A 1 167 ? -0.235 39.071 25.268 1.00 37.38 167 ILE A C 1
ATOM 1314 O O . ILE A 1 167 ? -0.361 38.700 26.432 1.00 37.38 167 ILE A O 1
ATOM 1318 N N . ARG A 1 168 ? 0.763 39.861 24.863 1.00 37.03 168 ARG A N 1
ATOM 1319 C CA . ARG A 1 168 ? 1.422 40.832 25.740 1.00 37.03 168 ARG A CA 1
ATOM 1320 C C . ARG A 1 168 ? 0.320 41.712 26.346 1.00 37.03 168 ARG A C 1
ATOM 1322 O O . ARG A 1 168 ? -0.546 42.142 25.583 1.00 37.03 168 ARG A O 1
ATOM 1329 N N . PRO A 1 169 ? 0.311 41.991 27.660 1.00 33.53 169 PRO A N 1
ATOM 1330 C CA . PRO A 1 169 ? -0.711 42.854 28.233 1.00 33.53 169 PRO A CA 1
ATOM 1331 C C . PRO A 1 169 ? -0.618 44.232 27.574 1.00 33.53 169 PRO A C 1
ATOM 1333 O O . PRO A 1 169 ? 0.413 44.905 27.639 1.00 33.53 169 PRO A O 1
ATOM 1336 N N . LEU A 1 170 ? -1.693 44.605 26.881 1.00 33.03 170 LEU A N 1
ATOM 1337 C CA . LEU A 1 170 ? -1.858 45.913 26.275 1.00 33.0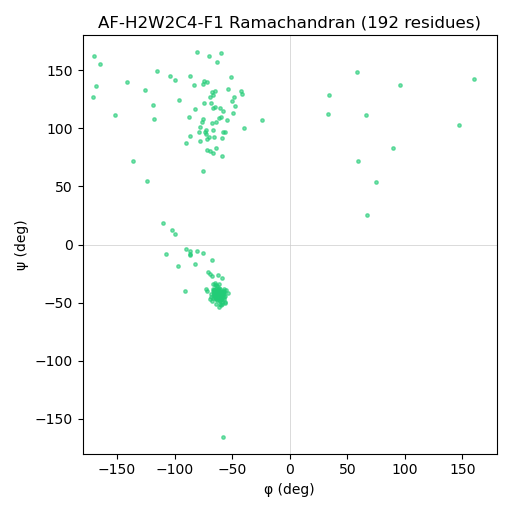3 170 LEU A CA 1
ATOM 1338 C C . LEU A 1 170 ? -1.985 46.917 27.425 1.00 33.03 170 LEU A C 1
ATOM 1340 O O . LEU A 1 170 ? -3.001 46.966 28.117 1.00 33.03 170 LEU A O 1
ATOM 1344 N N . VAL A 1 171 ? -0.918 47.675 27.663 1.00 37.66 171 VAL A N 1
ATOM 1345 C CA . VAL A 1 171 ? -0.946 48.861 28.516 1.00 37.66 171 VAL A CA 1
ATOM 1346 C C . VAL A 1 171 ? -1.961 49.821 27.898 1.00 37.66 171 VAL A C 1
ATOM 1348 O O . VAL A 1 171 ? -1.733 50.356 26.815 1.00 37.66 171 VAL A O 1
ATOM 1351 N N . LEU A 1 172 ? -3.102 49.998 28.563 1.00 34.44 172 LEU A N 1
ATOM 1352 C CA . LEU A 1 172 ? -4.068 51.033 28.212 1.00 34.44 172 LEU A CA 1
ATOM 1353 C C . LEU A 1 172 ? -3.454 52.404 28.542 1.00 34.44 172 LEU A C 1
ATOM 1355 O O . LEU A 1 172 ? -3.004 52.601 29.677 1.00 34.44 172 LEU A O 1
ATOM 1359 N N . PRO A 1 173 ? -3.421 53.358 27.596 1.00 33.34 173 PRO A N 1
ATOM 1360 C CA . PRO A 1 173 ? -3.023 54.719 27.902 1.00 33.34 173 PRO A CA 1
ATOM 1361 C C . PRO A 1 173 ? -4.076 55.367 28.805 1.00 33.34 173 PRO A C 1
ATOM 1363 O O . PRO A 1 173 ? -5.278 55.302 28.549 1.00 33.34 173 PRO A O 1
ATOM 1366 N N . LYS A 1 174 ? -3.598 55.984 29.888 1.00 36.00 174 LYS A N 1
ATOM 1367 C CA . LYS A 1 174 ? -4.389 56.875 30.732 1.00 36.00 174 LYS A CA 1
ATOM 1368 C C . LYS A 1 174 ? -4.739 58.112 29.915 1.00 36.00 174 LYS A C 1
ATOM 1370 O O . LYS A 1 174 ? -3.838 58.883 29.606 1.00 36.00 174 LYS A O 1
ATOM 1375 N N . GLU A 1 175 ? -6.022 58.346 29.675 1.00 31.42 175 GLU A N 1
ATOM 1376 C CA . GLU A 1 175 ? -6.512 59.708 29.516 1.00 31.42 175 GLU A CA 1
ATOM 1377 C C . GLU A 1 175 ? -7.659 59.984 30.480 1.00 31.42 175 GLU A C 1
ATOM 1379 O O . GLU A 1 175 ? -8.559 59.185 30.729 1.00 31.42 175 GLU A O 1
ATOM 1384 N N . SER A 1 176 ? -7.481 61.138 31.098 1.00 33.22 176 SER A N 1
ATOM 1385 C CA . SER A 1 176 ? -8.212 61.775 32.168 1.00 33.22 176 SER A CA 1
ATOM 1386 C C . SER A 1 176 ? -9.631 62.135 31.771 1.00 33.22 176 SER A C 1
ATOM 1388 O O . SER A 1 176 ? -9.791 62.877 30.810 1.00 33.22 176 SER A O 1
ATOM 1390 N N . HIS A 1 177 ? -10.615 61.800 32.604 1.00 34.06 177 HIS A N 1
ATOM 1391 C CA . HIS A 1 177 ? -11.772 62.666 32.805 1.00 34.06 177 HIS A CA 1
ATOM 1392 C C . HIS A 1 177 ? -12.213 62.675 34.268 1.00 34.06 177 HIS A C 1
ATOM 1394 O O . HIS A 1 177 ? -12.155 61.686 34.993 1.00 34.06 177 HIS A O 1
ATOM 1400 N N . VAL A 1 178 ? -12.559 63.891 34.665 1.00 31.84 178 VAL A N 1
ATOM 1401 C CA . VAL A 1 178 ? -12.842 64.420 35.991 1.00 31.84 178 VAL A CA 1
ATOM 1402 C C . VAL A 1 178 ? -14.293 64.114 36.369 1.00 31.84 178 VAL A C 1
ATOM 1404 O O . VAL A 1 178 ? -15.185 64.328 35.555 1.00 31.84 178 VAL A O 1
ATOM 1407 N N . GLY A 1 179 ? -14.544 63.691 37.611 1.00 30.22 179 GLY A N 1
ATOM 1408 C CA . GLY A 1 179 ? -15.885 63.701 38.215 1.00 30.22 179 GLY A CA 1
ATOM 1409 C C . GLY A 1 179 ? -16.024 62.754 39.417 1.00 30.22 179 GLY A C 1
ATOM 1410 O O . GLY A 1 179 ? -15.382 61.711 39.411 1.00 30.22 179 GLY A O 1
ATOM 1411 N N . PRO A 1 180 ? -16.772 63.110 40.480 1.00 38.94 180 PRO A N 1
ATOM 1412 C CA . PRO A 1 180 ? -16.173 63.118 41.814 1.00 38.94 180 PRO A CA 1
ATOM 1413 C C . PRO A 1 180 ? -16.743 62.108 42.832 1.00 38.94 180 PRO A C 1
ATOM 1415 O O . PRO A 1 180 ? -17.920 61.770 42.834 1.00 38.94 180 PRO A O 1
ATOM 1418 N N . THR A 1 181 ? -15.832 61.697 43.723 1.00 32.97 181 THR A N 1
ATOM 1419 C CA . THR A 1 181 ? -15.951 61.436 45.175 1.00 32.97 181 THR A CA 1
ATOM 1420 C C . THR A 1 181 ? -17.254 60.882 45.766 1.00 32.97 181 THR A C 1
ATOM 1422 O O . THR A 1 181 ? -18.192 61.638 45.988 1.00 32.97 181 THR A O 1
ATOM 1425 N N . VAL A 1 182 ? -17.186 59.634 46.241 1.00 35.25 182 VAL A N 1
ATOM 1426 C CA . VAL A 1 182 ? -17.680 59.137 47.549 1.00 35.25 182 VAL A CA 1
ATOM 1427 C C . VAL A 1 182 ? -16.749 57.947 47.863 1.00 35.25 182 VAL A C 1
ATOM 1429 O O . VAL A 1 182 ? -16.657 57.032 47.059 1.00 35.25 182 VAL A O 1
ATOM 1432 N N . GLY A 1 183 ? -15.850 57.953 48.848 1.00 30.86 183 GLY A N 1
ATOM 1433 C CA . GLY A 1 183 ? -16.103 58.139 50.268 1.00 30.86 183 GLY A CA 1
ATOM 1434 C C . GLY A 1 183 ? -16.359 56.776 50.917 1.00 30.86 183 GLY A C 1
ATOM 1435 O O . GLY A 1 183 ? -17.515 56.413 51.064 1.00 30.86 183 GLY A O 1
ATOM 1436 N N . GLN A 1 184 ? -15.311 56.029 51.285 1.00 35.06 184 GLN A N 1
ATOM 1437 C CA . GLN A 1 184 ? -15.208 55.463 52.635 1.00 35.06 184 GLN A CA 1
ATOM 1438 C C . GLN A 1 184 ? -13.838 54.828 52.917 1.00 35.06 184 GLN A C 1
ATOM 1440 O O . GLN A 1 184 ? -13.301 54.011 52.177 1.00 35.06 184 GLN A O 1
ATOM 1445 N N . GLU A 1 185 ? -13.316 55.323 54.025 1.00 32.84 185 GLU A N 1
ATOM 1446 C CA . GLU A 1 185 ? -12.113 55.039 54.787 1.00 32.84 185 GLU A CA 1
ATOM 1447 C C . GLU A 1 185 ? -12.307 53.800 55.682 1.00 32.84 185 GLU A C 1
ATOM 1449 O O . GLU A 1 185 ? -13.451 53.441 55.976 1.00 32.84 185 GLU A O 1
ATOM 1454 N N . ASN A 1 186 ? -11.186 53.276 56.201 1.00 35.66 186 ASN A N 1
ATOM 1455 C CA . ASN A 1 186 ? -11.022 52.324 57.320 1.00 35.66 186 ASN A CA 1
ATOM 1456 C C . ASN A 1 186 ? -10.899 50.833 56.929 1.00 35.66 186 ASN A C 1
ATOM 1458 O O . ASN A 1 186 ? -11.653 50.345 56.102 1.00 35.66 186 ASN A O 1
ATOM 1462 N N . VAL A 1 187 ? -10.009 50.007 57.495 1.00 42.28 187 VAL A N 1
ATOM 1463 C CA . VAL A 1 187 ? -9.039 50.146 58.598 1.00 42.28 187 VAL A CA 1
ATOM 1464 C C . VAL A 1 187 ? -8.103 48.919 58.559 1.00 42.28 187 VAL A C 1
ATOM 1466 O O . VAL A 1 187 ? -8.553 47.801 58.336 1.00 42.28 187 VAL A O 1
ATOM 1469 N N . ASP A 1 188 ? -6.808 49.182 58.722 1.00 42.81 188 ASP A N 1
ATOM 1470 C CA . ASP A 1 188 ? -5.826 48.530 59.608 1.00 42.81 188 ASP A CA 1
ATOM 1471 C C . ASP A 1 188 ? -5.859 47.013 59.943 1.00 42.81 188 ASP A C 1
ATOM 1473 O O . ASP A 1 188 ? -6.838 46.500 60.487 1.00 42.81 188 ASP A O 1
ATOM 1477 N N . LYS A 1 189 ? -4.683 46.377 59.753 1.00 49.81 189 LYS A N 1
ATOM 1478 C CA . LYS A 1 189 ? -3.967 45.342 60.564 1.00 49.81 189 LYS A CA 1
ATOM 1479 C C . LYS A 1 189 ? -3.194 44.392 59.632 1.00 49.81 189 LYS A C 1
ATOM 1481 O O . LYS A 1 189 ? -3.805 43.653 58.872 1.00 49.81 189 LYS A O 1
ATOM 1486 N N . LYS A 1 190 ? -1.869 44.488 59.467 1.00 42.78 190 LYS A N 1
ATOM 1487 C CA . LYS A 1 190 ? -0.737 44.275 60.400 1.00 42.78 190 LYS A CA 1
ATOM 1488 C C . LYS A 1 190 ? -0.592 42.812 60.846 1.00 42.78 190 LYS A C 1
ATOM 1490 O O . LYS A 1 190 ? -1.418 42.370 61.632 1.00 42.78 190 LYS A O 1
ATOM 1495 N N . GLU A 1 191 ? 0.507 42.201 60.368 1.00 41.28 191 GLU A N 1
ATOM 1496 C CA . GLU A 1 191 ? 1.305 41.089 60.946 1.00 41.28 191 GLU A CA 1
ATOM 1497 C C . GLU A 1 191 ? 0.537 39.769 61.222 1.00 41.28 191 GLU A C 1
ATOM 1499 O O . GLU A 1 191 ? -0.657 39.756 61.453 1.00 41.28 191 GLU A O 1
ATOM 1504 N N . GLU A 1 192 ? 1.100 38.568 61.139 1.00 43.84 192 GLU A N 1
ATOM 1505 C CA . GLU A 1 192 ? 2.446 38.133 61.483 1.00 43.84 192 GLU A CA 1
ATOM 1506 C C . GLU A 1 192 ? 2.720 36.752 60.863 1.00 43.84 192 GLU A C 1
ATOM 1508 O O . GLU A 1 192 ? 1.813 35.968 60.582 1.00 43.84 192 GLU A O 1
ATOM 1513 N N . SER A 1 193 ? 4.003 36.487 60.653 1.00 46.38 193 SER A N 1
ATOM 1514 C CA . 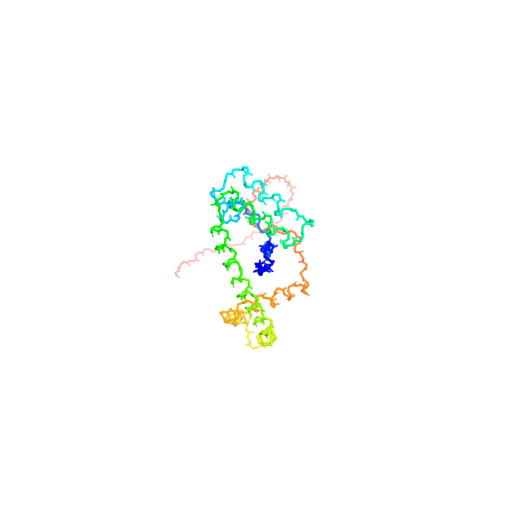SER A 1 193 ? 4.600 35.220 60.255 1.00 46.38 193 SER A CA 1
ATOM 1515 C C . SER A 1 193 ? 4.597 34.178 61.374 1.00 46.38 193 SER A C 1
ATOM 1517 O O . SER A 1 193 ? 4.987 34.512 62.490 1.00 46.38 193 SER A O 1
ATOM 1519 N N . ALA A 1 194 ? 4.319 32.920 61.030 1.00 47.09 194 ALA A N 1
ATOM 1520 C CA . ALA A 1 194 ? 5.096 31.730 61.411 1.00 47.09 194 ALA A CA 1
ATOM 1521 C C . ALA A 1 194 ? 4.523 30.498 60.700 1.00 47.09 194 ALA A C 1
ATOM 1523 O O . ALA A 1 194 ? 3.296 30.277 60.807 1.00 47.09 194 ALA A O 1
#

Sequence (194 aa):
MIRTFTFAALAIIAVVMGHLGGPRDEHPHKHHGDGPSFLANVSAEGKQEFEKVFKNKQLTLAEGEVQIEALAAKYGVSDIYKEFQAKRTARLAEVKKNQTEVIHNLSDVSAQLKTIYQNKNQTAAEQEKAVEALRKEHRVEVDTIKFIRAQFGEHKRHAGRPHGGSIRPLVLPKESHVGPTVGQENVDKKEESA